Protein AF-A0A0N7GEI8-F1 (afdb_monomer)

Foldseek 3Di:
DDDDDDDDPDDPDPA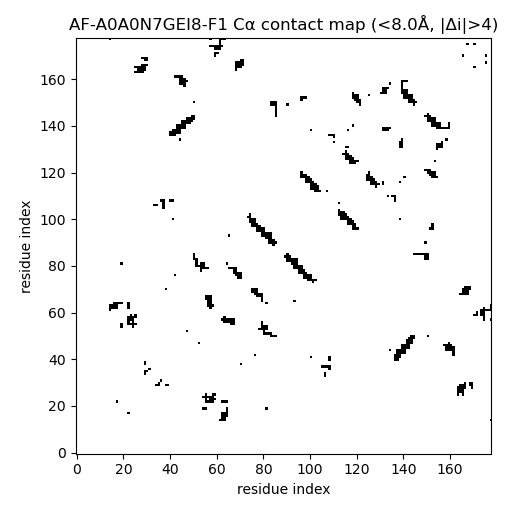AADDQVPADADFFDDDPDQQVLQCVLAFAFEAEPDDFDFGRAAHLQRHGPHDDFEQDPFAWGKTKGQFWDPDDPDGGGIDIWTKGFGACDSRDRFLVRTQWIWTDDPNDTRIDRPPWDDDGNYTYKYWDDDPPGIITIDGDPDGHHGDRHDYNVRGNVSNVPD

InterPro domains:
  IPR008701 Necrosis inducing protein [PF05630] (39-65)
  IPR008701 Necrosis inducing protein [PF05630] (81-178)
  IPR008701 Necrosis inducing protein [PIRSF029958] (2-176)
  IPR008701 Necrosis inducing protein [PTHR33657] (81-177)

Secondary structure (DSSP, 8-state):
-----PPPPPP-PPPPB--TTT--PPPSB--TTHHHHHHHHTPPEEEE-SSPPP---B-TT--BSS------SS-EEEEEEEE--SSTT-S-EEEEEEEEEEES-SS--SGGGEEEEEEEETTEE--BSSS--EETTEEEEEEEE-TTS-EEEEE-SS--B----B-GGGS-TTTTT-

Structure (mmCIF, N/CA/C/O backbone):
data_AF-A0A0N7GEI8-F1
#
_entry.id   AF-A0A0N7GEI8-F1
#
loop_
_atom_site.group_PDB
_atom_site.id
_atom_site.type_symbol
_atom_site.label_atom_id
_atom_site.label_alt_id
_atom_site.label_comp_id
_atom_site.label_asym_id
_atom_site.label_entity_id
_atom_site.label_seq_id
_atom_site.pdbx_PDB_ins_code
_atom_site.Cartn_x
_atom_site.Cartn_y
_atom_site.Cartn_z
_atom_site.occupancy
_atom_site.B_iso_or_equiv
_atom_site.auth_seq_id
_atom_site.auth_comp_id
_atom_site.auth_asym_id
_atom_site.auth_atom_id
_atom_site.pdbx_PDB_model_num
ATOM 1 N N . SER A 1 1 ? 45.747 -32.778 14.586 1.00 48.78 1 SER A N 1
ATOM 2 C CA . SER A 1 1 ? 45.451 -31.422 14.087 1.00 48.78 1 SER A CA 1
ATOM 3 C C . SER A 1 1 ? 44.026 -31.377 13.590 1.00 48.78 1 SER A C 1
ATOM 5 O O . SER A 1 1 ? 43.620 -32.330 12.938 1.00 48.78 1 SER A O 1
ATOM 7 N N . THR A 1 2 ? 43.287 -30.312 13.886 1.00 43.59 2 THR A N 1
ATOM 8 C CA . THR A 1 2 ? 41.920 -30.109 13.382 1.00 43.59 2 THR A CA 1
ATOM 9 C C . THR A 1 2 ? 41.985 -29.172 12.183 1.00 43.59 2 THR A C 1
ATOM 11 O O . THR A 1 2 ? 42.587 -28.106 12.287 1.00 43.59 2 THR A O 1
ATOM 14 N N . VAL A 1 3 ? 41.407 -29.564 11.048 1.00 43.53 3 VAL A N 1
ATOM 15 C CA . VAL A 1 3 ? 41.332 -28.700 9.861 1.00 43.53 3 VAL A CA 1
ATOM 16 C C . VAL A 1 3 ? 40.063 -27.862 9.962 1.00 43.53 3 VAL A C 1
ATOM 18 O O . VAL A 1 3 ? 38.964 -28.409 9.981 1.00 43.53 3 VAL A O 1
ATOM 21 N N . VAL A 1 4 ? 40.214 -26.540 10.031 1.00 46.88 4 VAL A N 1
ATOM 22 C CA . VAL A 1 4 ? 39.093 -25.603 9.906 1.00 46.88 4 VAL A CA 1
ATOM 23 C C . VAL A 1 4 ? 38.892 -25.320 8.423 1.00 46.88 4 VAL A C 1
ATOM 25 O O . VAL A 1 4 ? 39.775 -24.759 7.776 1.00 46.88 4 VAL A O 1
ATOM 28 N N . ALA A 1 5 ? 37.742 -25.713 7.880 1.00 49.03 5 ALA A N 1
ATOM 29 C CA . ALA A 1 5 ? 37.342 -25.305 6.541 1.00 49.03 5 ALA A CA 1
ATOM 30 C C . ALA A 1 5 ? 36.916 -23.830 6.579 1.00 49.03 5 ALA A C 1
ATOM 32 O O . ALA A 1 5 ? 35.940 -23.479 7.242 1.00 49.03 5 ALA A O 1
ATOM 33 N N . ILE A 1 6 ? 37.655 -22.969 5.881 1.00 49.75 6 ILE A N 1
ATOM 34 C CA . ILE A 1 6 ? 37.237 -21.586 5.636 1.00 49.75 6 ILE A CA 1
ATOM 35 C C . ILE A 1 6 ? 36.199 -21.637 4.505 1.00 49.75 6 ILE A C 1
ATOM 37 O O . ILE A 1 6 ? 36.515 -22.198 3.452 1.00 49.75 6 ILE A O 1
ATOM 41 N N . PRO A 1 7 ? 34.979 -21.098 4.680 1.00 51.22 7 PRO A N 1
ATOM 42 C CA . PRO A 1 7 ? 34.015 -21.040 3.592 1.00 51.22 7 PRO A CA 1
ATOM 43 C C . PRO A 1 7 ? 34.546 -20.118 2.492 1.00 51.22 7 PRO A C 1
ATOM 45 O O . PRO A 1 7 ? 34.883 -18.960 2.746 1.00 51.22 7 PRO A O 1
ATOM 48 N N . THR A 1 8 ? 34.617 -20.627 1.263 1.00 48.97 8 THR A N 1
ATOM 49 C CA . THR A 1 8 ? 34.866 -19.797 0.082 1.00 48.97 8 THR A CA 1
ATOM 50 C C . THR A 1 8 ? 33.778 -18.723 0.008 1.00 48.97 8 THR A C 1
ATOM 52 O O . THR A 1 8 ? 32.603 -19.080 0.130 1.00 48.97 8 THR A O 1
ATOM 55 N N . PRO A 1 9 ? 34.107 -17.438 -0.214 1.00 48.00 9 PRO A N 1
ATOM 56 C CA . PRO A 1 9 ? 33.093 -16.440 -0.516 1.00 48.00 9 PRO A CA 1
ATOM 57 C C . PRO A 1 9 ? 32.315 -16.891 -1.754 1.00 48.00 9 PRO A C 1
ATOM 59 O O . PRO A 1 9 ? 32.893 -17.045 -2.831 1.00 48.00 9 PRO A O 1
ATOM 62 N N . SER A 1 10 ? 31.015 -17.132 -1.602 1.00 53.69 10 SER A N 1
ATOM 63 C CA . SER A 1 10 ? 30.126 -17.310 -2.745 1.00 53.69 10 SER A CA 1
ATOM 64 C C . SER A 1 10 ? 30.171 -16.031 -3.572 1.00 53.69 10 SER A C 1
ATOM 66 O O . SER A 1 10 ? 29.894 -14.955 -3.035 1.00 53.69 10 SER A O 1
ATOM 68 N N . GLN A 1 11 ? 30.517 -16.135 -4.858 1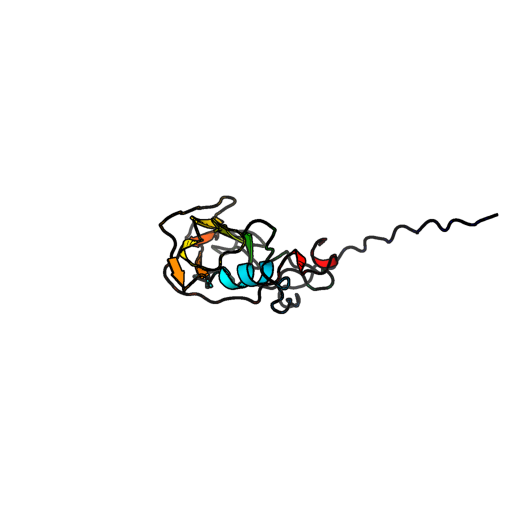.00 44.97 11 GLN A N 1
ATOM 69 C CA . GLN A 1 11 ? 30.356 -15.009 -5.771 1.00 44.97 11 GLN A CA 1
ATOM 70 C C . GLN A 1 11 ? 28.903 -14.539 -5.712 1.00 44.97 11 GLN A C 1
ATOM 72 O O . GLN A 1 11 ? 27.977 -15.338 -5.857 1.00 44.97 11 GLN A O 1
ATOM 77 N N . LEU A 1 12 ? 28.716 -13.237 -5.507 1.00 40.88 12 LEU A N 1
ATOM 78 C CA . LEU A 1 12 ? 27.452 -12.582 -5.800 1.00 40.88 12 LEU A CA 1
ATOM 79 C C . LEU A 1 12 ? 27.342 -12.501 -7.324 1.00 40.88 12 LEU A C 1
ATOM 81 O O . LEU A 1 12 ? 27.761 -11.519 -7.935 1.00 40.88 12 LEU A O 1
ATOM 85 N N . GLU A 1 13 ? 26.841 -13.579 -7.927 1.00 45.59 13 GLU A N 1
ATOM 86 C CA . GLU A 1 13 ? 26.346 -13.572 -9.303 1.00 45.59 13 GLU A CA 1
ATOM 87 C C . GLU A 1 13 ? 25.356 -12.411 -9.447 1.00 45.59 13 GLU A C 1
ATOM 89 O O . GLU A 1 13 ? 24.400 -12.294 -8.673 1.00 45.59 13 GLU A O 1
ATOM 94 N N . SER A 1 14 ? 25.597 -11.521 -10.409 1.00 49.25 14 SER A N 1
ATOM 95 C CA . SER A 1 14 ? 24.697 -10.400 -10.672 1.00 49.25 14 SER A CA 1
ATOM 96 C C . SER A 1 14 ? 23.361 -10.940 -11.175 1.00 49.25 14 SER A C 1
ATOM 98 O O . SER A 1 14 ? 23.325 -11.597 -12.218 1.00 49.25 14 SER A O 1
ATOM 100 N N . ARG A 1 15 ? 22.274 -10.661 -10.446 1.00 59.66 15 ARG A N 1
ATOM 101 C CA . ARG A 1 15 ? 20.919 -11.093 -10.819 1.00 59.66 15 ARG A CA 1
ATOM 102 C C . ARG A 1 15 ? 20.551 -10.568 -12.210 1.00 59.66 15 ARG A C 1
ATOM 104 O O . ARG A 1 15 ? 20.985 -9.485 -12.604 1.00 59.66 15 ARG A O 1
ATOM 111 N N . ALA A 1 16 ? 19.765 -11.338 -12.958 1.00 58.28 16 ALA A N 1
ATOM 112 C CA . ALA A 1 16 ? 19.392 -10.953 -14.312 1.00 58.28 16 ALA A CA 1
ATOM 113 C C . ALA A 1 16 ? 18.337 -9.837 -14.290 1.00 58.28 16 ALA A C 1
ATOM 115 O O . ALA A 1 16 ? 17.300 -9.970 -13.639 1.00 58.28 16 ALA A O 1
ATOM 116 N N . VAL A 1 17 ? 18.582 -8.772 -15.058 1.00 62.50 17 VAL A N 1
ATOM 117 C CA . VAL A 1 17 ? 17.533 -7.821 -15.444 1.00 62.50 17 VAL A CA 1
ATOM 118 C C . VAL A 1 17 ? 16.771 -8.438 -16.612 1.00 62.50 17 VAL A C 1
ATOM 120 O O . VAL A 1 17 ? 17.366 -8.728 -17.652 1.00 62.50 17 VAL A O 1
ATOM 123 N N . ILE A 1 18 ? 15.474 -8.666 -16.427 1.00 66.06 18 ILE A N 1
ATOM 124 C CA . ILE A 1 18 ? 14.607 -9.382 -17.379 1.00 66.06 18 ILE A CA 1
ATOM 125 C C . ILE A 1 18 ? 13.512 -8.469 -17.944 1.00 66.06 18 ILE A C 1
ATOM 127 O O . ILE A 1 18 ? 13.382 -7.313 -17.540 1.00 66.06 18 ILE A O 1
ATOM 131 N N . ASP A 1 19 ? 12.732 -8.958 -18.912 1.00 61.47 19 ASP A N 1
ATOM 132 C CA . ASP A 1 19 ? 11.609 -8.197 -19.462 1.00 61.47 19 ASP A CA 1
ATOM 133 C C . ASP A 1 19 ? 10.356 -8.211 -18.565 1.00 61.47 19 ASP A C 1
ATOM 135 O O . ASP A 1 19 ? 10.254 -8.970 -17.608 1.00 61.47 19 ASP A O 1
ATOM 139 N N . SER A 1 20 ? 9.434 -7.271 -18.794 1.00 54.66 20 SER A N 1
ATOM 140 C CA . SER A 1 20 ? 8.414 -6.859 -17.796 1.00 54.66 20 SER A CA 1
ATOM 141 C C . SER A 1 20 ? 7.227 -7.815 -17.731 1.00 54.66 20 SER A C 1
ATOM 143 O O . SER A 1 20 ? 6.587 -7.963 -16.700 1.00 54.66 20 SER A O 1
ATOM 145 N N . ASP A 1 21 ? 6.976 -8.477 -18.849 1.00 71.44 21 ASP A N 1
ATOM 146 C CA . ASP A 1 21 ? 6.110 -9.632 -19.038 1.00 71.44 21 ASP A CA 1
ATOM 147 C C . ASP A 1 21 ? 6.804 -10.962 -18.677 1.00 71.44 21 ASP A C 1
ATOM 149 O O . ASP A 1 21 ? 6.138 -11.993 -18.597 1.00 71.44 21 ASP A O 1
ATOM 153 N N . ALA A 1 22 ? 8.119 -10.948 -18.415 1.00 71.81 22 ALA A N 1
ATOM 154 C CA . ALA A 1 22 ? 8.885 -12.110 -17.962 1.00 71.81 22 ALA A CA 1
ATOM 155 C C . ALA A 1 22 ? 9.045 -12.192 -16.428 1.00 71.81 22 ALA A C 1
ATOM 157 O O . ALA A 1 22 ? 9.404 -13.257 -15.922 1.00 71.81 22 ALA A O 1
ATOM 158 N N . VAL A 1 23 ? 8.770 -11.117 -15.673 1.00 68.12 23 VAL A N 1
ATOM 159 C CA . VAL A 1 23 ? 8.769 -11.163 -14.199 1.00 68.12 23 VAL A CA 1
ATOM 160 C C . VAL A 1 23 ? 7.542 -11.939 -13.713 1.00 68.12 23 VAL A C 1
ATOM 162 O O . VAL A 1 23 ? 6.413 -11.450 -13.756 1.00 68.12 23 VAL A O 1
ATOM 165 N N . VAL A 1 24 ? 7.755 -13.160 -13.222 1.00 78.88 24 VAL A N 1
ATOM 166 C CA . VAL A 1 24 ? 6.684 -13.970 -12.628 1.00 78.88 24 VAL A CA 1
ATOM 167 C C . VAL A 1 24 ? 6.412 -13.483 -11.207 1.00 78.88 24 VAL A C 1
ATOM 169 O O . VAL A 1 24 ? 7.258 -13.613 -10.323 1.00 78.88 24 VAL A O 1
ATOM 172 N N . GLY A 1 25 ? 5.221 -12.926 -10.992 1.00 74.62 25 GLY A N 1
ATOM 173 C CA . GLY A 1 25 ? 4.786 -12.448 -9.683 1.00 74.62 25 GLY A CA 1
ATOM 174 C C . GLY A 1 25 ? 4.493 -13.555 -8.677 1.00 74.62 25 GLY A C 1
ATOM 175 O O . GLY A 1 25 ? 4.189 -14.695 -9.029 1.00 74.62 25 GLY A O 1
ATOM 176 N N . PHE A 1 26 ? 4.562 -13.182 -7.402 1.00 76.75 26 PHE A N 1
ATOM 177 C CA . PHE A 1 26 ? 4.162 -14.039 -6.294 1.00 76.75 26 PHE A CA 1
ATOM 178 C C . PHE A 1 26 ? 2.633 -14.216 -6.260 1.00 76.75 26 PHE A C 1
ATOM 180 O O . PHE A 1 26 ? 1.902 -13.298 -6.644 1.00 76.75 26 PHE A O 1
ATOM 187 N N . PRO A 1 27 ? 2.126 -15.366 -5.778 1.00 84.19 27 PRO A N 1
ATOM 188 C CA . PRO A 1 27 ? 0.754 -15.434 -5.293 1.00 84.19 27 PRO A CA 1
ATOM 189 C C . PRO A 1 27 ? 0.585 -14.505 -4.084 1.00 84.19 27 PRO A C 1
ATOM 191 O O . PRO A 1 27 ? 1.560 -14.108 -3.445 1.00 84.19 27 PRO A O 1
ATOM 194 N N . GLU A 1 28 ? -0.662 -14.204 -3.734 1.00 82.56 28 GLU A N 1
ATOM 195 C CA . GLU A 1 28 ? -0.968 -13.507 -2.487 1.00 82.56 28 GLU A CA 1
ATOM 196 C C . GLU A 1 28 ? -0.440 -14.318 -1.292 1.00 82.56 28 GLU A C 1
ATOM 198 O O . GLU A 1 28 ? -0.659 -15.529 -1.200 1.00 82.56 28 GLU A O 1
ATOM 203 N N . THR A 1 29 ? 0.360 -13.692 -0.428 1.00 85.31 29 THR A N 1
ATOM 204 C CA . THR A 1 29 ? 1.029 -14.346 0.705 1.00 85.31 29 THR A CA 1
ATOM 205 C C . THR A 1 29 ? 1.408 -13.309 1.762 1.00 85.31 29 THR A C 1
ATOM 207 O O . 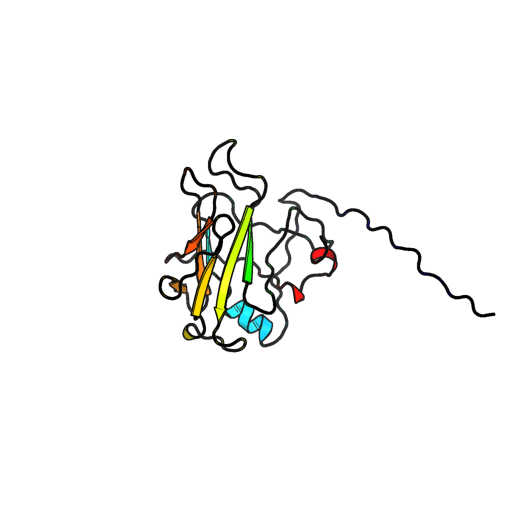THR A 1 29 ? 2.244 -12.432 1.536 1.00 85.31 29 THR A O 1
ATOM 210 N N . VAL A 1 30 ? 0.828 -13.462 2.952 1.00 85.31 30 VAL A N 1
ATOM 211 C CA . VAL A 1 30 ? 1.084 -12.631 4.136 1.00 85.31 30 VAL A CA 1
ATOM 212 C C . VAL A 1 30 ? 1.480 -13.490 5.351 1.00 85.31 30 VAL A C 1
ATOM 214 O O . VAL A 1 30 ? 1.242 -14.704 5.347 1.00 85.31 30 VAL A O 1
ATOM 217 N N . PRO A 1 31 ? 2.076 -12.914 6.416 1.00 85.69 31 PRO A N 1
ATOM 218 C CA . PRO A 1 31 ? 2.480 -13.670 7.598 1.00 85.69 31 PRO A CA 1
ATOM 219 C C . PRO A 1 31 ? 1.261 -14.145 8.395 1.00 85.69 31 PRO A C 1
ATOM 221 O O . PRO A 1 31 ? 0.339 -13.375 8.655 1.00 85.69 31 PRO A O 1
ATOM 224 N N . SER A 1 32 ? 1.260 -15.403 8.835 1.00 89.94 32 SER A N 1
ATOM 225 C CA . SER A 1 32 ? 0.119 -15.986 9.547 1.00 89.94 32 SER A CA 1
ATOM 226 C C . SER A 1 32 ? -0.195 -15.285 10.878 1.00 89.94 32 SER A C 1
ATOM 228 O O . SER A 1 32 ? 0.693 -14.893 11.638 1.00 89.94 32 SER A O 1
ATOM 230 N N . GLY A 1 33 ? -1.489 -15.173 11.191 1.00 92.44 33 GLY A N 1
ATOM 231 C CA . GLY A 1 33 ? -1.980 -14.490 12.389 1.00 92.44 33 GLY A CA 1
ATOM 232 C C . GLY A 1 33 ? -2.171 -12.986 12.180 1.00 92.44 33 GLY A C 1
ATOM 233 O O . GLY A 1 33 ? -2.347 -12.521 11.058 1.00 92.44 33 GLY A O 1
ATOM 234 N N . THR A 1 34 ? -2.157 -12.222 13.277 1.00 90.00 34 THR A N 1
ATOM 235 C CA . THR A 1 34 ? -2.635 -10.828 13.312 1.00 90.00 34 THR A CA 1
ATOM 236 C C . THR A 1 34 ? -1.976 -9.906 12.286 1.00 90.00 34 THR A C 1
ATOM 238 O O . THR A 1 34 ? -2.649 -9.020 11.775 1.00 90.00 34 THR A O 1
ATOM 241 N N . VAL A 1 35 ? -0.692 -10.109 11.966 1.00 83.50 35 VAL A N 1
ATOM 242 C CA . VAL A 1 35 ? 0.035 -9.275 10.991 1.00 83.50 35 VAL A CA 1
ATOM 243 C C . VAL A 1 35 ? -0.586 -9.407 9.600 1.00 83.50 35 VAL A C 1
ATOM 245 O O . VAL A 1 35 ? -1.015 -8.403 9.039 1.00 83.50 35 VAL A O 1
ATOM 248 N N . GLY A 1 36 ? -0.725 -10.631 9.080 1.00 83.81 36 GLY A N 1
ATOM 249 C CA . GLY A 1 36 ? -1.370 -10.864 7.789 1.00 83.81 36 GLY A CA 1
ATOM 250 C C . GLY A 1 36 ? -2.842 -10.471 7.779 1.00 83.81 36 GLY A C 1
ATOM 251 O O . GLY A 1 36 ? -3.277 -9.818 6.841 1.00 83.81 36 GLY A O 1
ATOM 252 N N . THR A 1 37 ? -3.583 -10.739 8.860 1.00 91.25 37 THR A N 1
ATOM 253 C CA . THR A 1 37 ? -4.983 -10.294 8.975 1.00 91.25 37 THR A CA 1
ATOM 254 C C . THR A 1 37 ? -5.112 -8.768 8.887 1.00 91.25 37 THR A C 1
ATOM 256 O O . THR A 1 37 ? -6.033 -8.268 8.246 1.00 91.25 37 THR A O 1
ATOM 259 N N . VAL A 1 38 ? -4.197 -8.010 9.500 1.00 86.50 38 VAL A N 1
ATOM 260 C CA . VAL A 1 38 ? -4.154 -6.540 9.401 1.00 86.50 38 VAL A CA 1
ATOM 261 C C . VAL A 1 38 ? -3.759 -6.099 7.989 1.00 86.50 38 VAL A C 1
ATOM 263 O O . VAL A 1 38 ? -4.393 -5.195 7.449 1.00 86.50 38 VAL A O 1
ATOM 266 N N . TYR A 1 39 ? -2.779 -6.754 7.363 1.00 85.06 39 TYR A N 1
ATOM 267 C CA . TY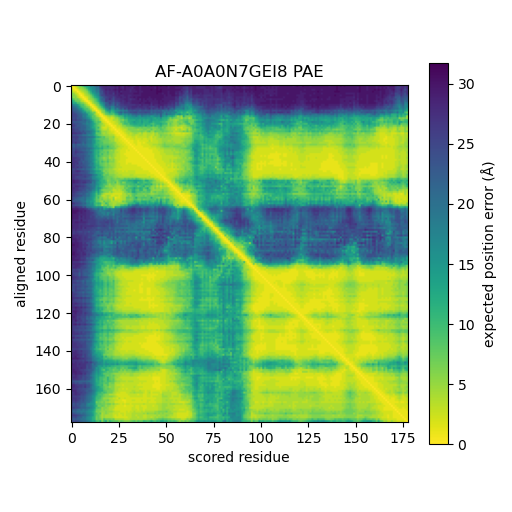R A 1 39 ? -2.380 -6.473 5.980 1.00 85.06 39 TYR A CA 1
ATOM 268 C C . TYR A 1 39 ? -3.547 -6.676 4.995 1.00 85.06 39 TYR A C 1
ATOM 270 O O . TYR A 1 39 ? -3.858 -5.763 4.235 1.00 85.06 39 TYR A O 1
ATOM 278 N N . GLU A 1 40 ? -4.244 -7.815 5.062 1.00 87.06 40 GLU A N 1
ATOM 279 C CA . GLU A 1 40 ? -5.436 -8.123 4.251 1.00 87.06 40 GLU A CA 1
ATOM 280 C C . GLU A 1 40 ? -6.571 -7.118 4.517 1.00 87.06 40 GLU A C 1
ATOM 282 O O . GLU A 1 40 ? -7.189 -6.605 3.586 1.00 87.06 40 GLU A O 1
ATOM 287 N N . THR A 1 41 ? -6.815 -6.775 5.789 1.00 90.19 41 THR A N 1
ATOM 288 C CA . THR A 1 41 ? -7.898 -5.857 6.187 1.00 90.19 41 THR A CA 1
ATOM 289 C C . THR A 1 41 ? -7.747 -4.463 5.574 1.00 90.19 41 THR A C 1
ATOM 291 O O . THR A 1 41 ? -8.744 -3.874 5.153 1.00 90.19 41 THR A O 1
ATOM 294 N N . TYR A 1 42 ? -6.531 -3.911 5.547 1.00 90.50 42 TYR A N 1
ATOM 295 C CA . TYR A 1 42 ? -6.284 -2.532 5.105 1.00 90.50 42 TYR A CA 1
ATOM 296 C C . TYR A 1 42 ? -5.706 -2.433 3.689 1.00 90.50 42 TYR A C 1
ATOM 298 O O . TYR A 1 42 ? -5.309 -1.343 3.271 1.00 90.50 42 TYR A O 1
ATOM 306 N N . GLN A 1 43 ? -5.682 -3.535 2.932 1.00 89.81 43 GLN A N 1
ATOM 307 C CA . GLN A 1 43 ? -5.221 -3.516 1.550 1.00 89.81 43 GLN A CA 1
ATOM 308 C C . GLN A 1 43 ? -6.090 -2.553 0.713 1.00 89.81 43 GLN A C 1
ATOM 310 O O . GLN A 1 43 ? -7.309 -2.749 0.637 1.00 89.81 43 GLN A O 1
ATOM 315 N N . PRO A 1 44 ? -5.507 -1.526 0.069 1.00 89.19 44 PRO A N 1
ATOM 316 C CA . PRO A 1 44 ? -6.252 -0.521 -0.679 1.00 89.19 44 PRO A CA 1
ATOM 317 C C . PRO A 1 44 ? -6.841 -1.085 -1.974 1.00 89.19 44 PRO A C 1
ATOM 319 O O . PRO A 1 44 ? -6.328 -2.050 -2.540 1.00 89.19 44 PRO A O 1
ATOM 322 N N . TYR A 1 45 ? -7.872 -0.418 -2.488 1.00 89.25 45 TYR A N 1
ATOM 323 C CA . TYR A 1 45 ? -8.253 -0.532 -3.894 1.00 89.25 45 TYR A CA 1
ATOM 324 C C . TYR A 1 45 ? -7.517 0.534 -4.703 1.00 89.25 45 TYR A C 1
ATOM 326 O O . TYR A 1 45 ? -7.537 1.710 -4.338 1.00 89.25 45 TYR A O 1
ATOM 334 N N . LEU A 1 46 ? -6.932 0.128 -5.829 1.00 86.31 46 LEU A N 1
ATOM 335 C CA . LEU A 1 46 ? -6.229 0.998 -6.763 1.00 86.31 46 LEU A CA 1
ATOM 336 C C . LEU A 1 46 ? -7.005 1.140 -8.079 1.00 86.31 46 LEU A C 1
ATOM 338 O O . LEU A 1 46 ? -7.233 0.171 -8.810 1.00 86.31 46 LEU A O 1
ATOM 342 N N . LYS A 1 47 ? -7.400 2.374 -8.394 1.00 86.44 47 LYS A N 1
ATOM 343 C CA . LYS A 1 47 ? -7.964 2.783 -9.684 1.00 86.44 47 LYS A CA 1
ATOM 344 C C . LYS A 1 47 ? -6.867 3.365 -10.575 1.00 86.44 47 LYS A C 1
ATOM 346 O O . LYS A 1 47 ? -6.357 4.444 -10.300 1.00 86.44 47 LYS A O 1
ATOM 351 N N . ILE A 1 48 ? -6.569 2.702 -11.685 1.00 82.50 48 ILE A N 1
ATOM 352 C CA . ILE A 1 48 ? -5.743 3.282 -12.750 1.00 82.50 48 ILE A CA 1
ATOM 353 C C . ILE A 1 48 ? -6.631 4.228 -13.570 1.00 82.50 48 ILE A C 1
ATOM 355 O O . ILE A 1 48 ? -7.645 3.788 -14.115 1.00 82.50 48 ILE A O 1
ATOM 359 N N . VAL A 1 49 ? -6.303 5.523 -13.606 1.00 78.94 49 VAL A N 1
ATOM 360 C CA . VAL A 1 49 ? -7.059 6.536 -14.372 1.00 78.94 49 VAL A CA 1
ATOM 361 C C . VAL A 1 49 ? -6.498 6.669 -15.785 1.00 78.94 49 VAL A C 1
ATOM 363 O O . VAL A 1 49 ? -7.246 6.678 -16.762 1.00 78.94 49 VAL A O 1
ATOM 366 N N . ASN A 1 50 ? -5.173 6.736 -15.885 1.00 72.06 50 ASN A N 1
ATOM 367 C CA . ASN A 1 50 ? -4.394 6.733 -17.117 1.00 72.06 50 ASN A CA 1
ATOM 368 C C . ASN A 1 50 ? -3.025 6.070 -16.847 1.00 72.06 50 ASN A C 1
ATOM 370 O O . ASN A 1 50 ? -2.812 5.506 -15.774 1.00 72.06 50 ASN A O 1
ATOM 374 N N . GLY A 1 51 ? -2.136 6.058 -17.842 1.00 68.50 51 GLY A N 1
ATOM 375 C CA . GLY A 1 51 ? -0.800 5.479 -17.699 1.00 68.50 51 GLY A CA 1
ATOM 376 C C . GLY A 1 51 ? -0.751 3.951 -17.729 1.00 68.50 51 GLY A C 1
ATOM 377 O O . GLY A 1 51 ? -1.519 3.284 -18.428 1.00 68.50 51 GLY A O 1
ATOM 378 N N . CYS A 1 52 ? 0.219 3.403 -17.001 1.00 66.88 52 CYS A N 1
ATOM 379 C CA . CYS A 1 52 ? 0.470 1.970 -16.891 1.00 66.88 52 CYS A CA 1
ATOM 380 C C . CYS A 1 52 ? -0.366 1.307 -15.780 1.00 66.88 52 CYS A C 1
ATOM 382 O O . CYS A 1 52 ? -0.767 1.940 -14.809 1.00 66.88 52 CYS A O 1
ATOM 384 N N . VAL A 1 53 ? -0.576 -0.008 -15.891 1.00 66.88 53 VAL A N 1
ATOM 385 C CA . VAL A 1 53 ? -1.070 -0.838 -14.774 1.00 66.88 53 VAL A CA 1
ATOM 386 C C . VAL A 1 53 ? 0.106 -1.343 -13.919 1.00 66.88 53 VAL A C 1
ATOM 388 O O . VAL A 1 53 ? 1.234 -1.361 -14.421 1.00 66.88 53 VAL A O 1
ATOM 391 N N . PRO A 1 54 ? -0.111 -1.777 -12.660 1.00 67.50 54 PRO A N 1
ATOM 392 C CA . PRO A 1 54 ? 0.949 -2.351 -11.834 1.00 67.50 54 PRO A CA 1
ATOM 393 C C . PRO A 1 54 ? 1.433 -3.694 -12.392 1.00 67.50 54 PRO A C 1
ATOM 395 O O . PRO A 1 54 ? 0.622 -4.492 -12.868 1.00 67.50 54 PRO A O 1
ATOM 398 N N . PHE A 1 55 ? 2.734 -3.970 -12.286 1.00 59.38 55 PHE A N 1
ATOM 399 C CA . PHE A 1 55 ? 3.335 -5.244 -12.705 1.00 59.38 55 PHE A CA 1
ATOM 400 C C . PHE A 1 55 ? 4.142 -5.904 -11.579 1.00 59.38 55 PHE A C 1
ATOM 402 O O . PHE A 1 55 ? 4.622 -5.218 -10.673 1.00 59.38 55 PHE A O 1
ATOM 409 N N . PRO A 1 56 ? 4.341 -7.236 -11.635 1.00 60.88 56 PRO A N 1
ATOM 410 C CA . PRO A 1 56 ? 5.344 -7.903 -10.826 1.00 60.88 56 PRO A CA 1
ATOM 411 C C . PRO A 1 56 ? 6.738 -7.324 -11.054 1.00 60.88 56 PRO A C 1
ATOM 413 O O . PRO A 1 56 ? 7.125 -6.969 -12.164 1.00 60.88 56 PRO A O 1
ATOM 416 N N . ALA A 1 57 ? 7.482 -7.250 -9.961 1.00 62.97 57 ALA A N 1
ATOM 417 C CA . ALA A 1 57 ? 8.573 -6.298 -9.809 1.00 62.97 57 ALA A CA 1
ATOM 418 C C . ALA A 1 57 ? 9.936 -7.002 -9.613 1.00 62.97 57 ALA A C 1
ATOM 420 O O . ALA A 1 57 ? 10.982 -6.640 -10.165 1.00 62.97 57 ALA A O 1
ATOM 421 N N . VAL A 1 58 ? 9.881 -8.104 -8.868 1.00 66.12 58 VAL A N 1
ATOM 422 C CA . VAL A 1 58 ? 10.951 -9.075 -8.655 1.00 66.12 58 VAL A CA 1
ATOM 423 C C . VAL A 1 58 ? 10.326 -10.470 -8.594 1.00 66.12 58 VAL A C 1
ATOM 425 O O . VAL A 1 58 ? 9.188 -10.603 -8.140 1.00 66.12 58 VAL A O 1
ATOM 428 N N . ASP A 1 59 ? 11.042 -11.495 -9.057 1.00 74.25 59 ASP A N 1
ATOM 429 C CA . ASP A 1 59 ? 10.614 -12.896 -8.950 1.00 74.25 59 ASP A CA 1
ATOM 430 C C . ASP A 1 59 ? 11.202 -13.608 -7.708 1.00 74.25 59 ASP A C 1
ATOM 432 O O . ASP A 1 59 ? 12.005 -13.057 -6.950 1.00 74.25 59 ASP A O 1
ATOM 436 N N . ALA A 1 60 ? 10.836 -14.876 -7.496 1.00 77.44 60 ALA A N 1
ATOM 437 C CA . ALA A 1 60 ? 11.335 -15.677 -6.371 1.00 77.44 60 ALA A CA 1
ATOM 438 C C . ALA A 1 60 ? 12.860 -15.951 -6.390 1.00 77.44 60 ALA A C 1
ATOM 440 O O . ALA A 1 60 ? 13.425 -16.319 -5.358 1.00 77.44 60 ALA A O 1
ATOM 441 N N . SER A 1 61 ? 13.530 -15.758 -7.531 1.00 73.31 61 SER A N 1
ATOM 442 C CA . SER A 1 61 ? 14.991 -15.865 -7.690 1.00 73.31 61 SER A CA 1
ATOM 443 C C . SER A 1 61 ? 15.708 -14.527 -7.451 1.00 73.31 61 SER A C 1
ATOM 445 O O . SER A 1 61 ? 16.943 -14.472 -7.430 1.00 73.31 61 SER A O 1
ATOM 447 N N . GLY A 1 62 ? 14.953 -13.442 -7.264 1.00 60.06 62 GLY A N 1
ATOM 448 C CA . GLY A 1 62 ? 15.468 -12.081 -7.209 1.00 60.06 62 GLY A CA 1
ATOM 449 C C . GLY A 1 62 ? 15.726 -11.458 -8.587 1.00 60.06 62 GLY A C 1
ATOM 450 O O . GLY A 1 62 ? 16.372 -10.417 -8.648 1.00 60.06 62 GLY A O 1
ATOM 451 N N . ASN A 1 63 ? 15.282 -12.057 -9.699 1.00 61.59 63 ASN A N 1
ATOM 452 C CA . ASN A 1 63 ? 15.393 -11.390 -10.999 1.00 61.59 63 ASN A CA 1
ATOM 453 C C . ASN A 1 63 ? 14.463 -10.177 -10.995 1.00 61.59 63 ASN A C 1
ATOM 455 O O . ASN A 1 63 ? 13.267 -10.311 -10.725 1.00 61.59 63 ASN A O 1
ATOM 459 N N . THR A 1 64 ? 15.008 -8.998 -11.271 1.00 49.56 64 THR A N 1
ATOM 460 C CA . THR A 1 64 ? 14.278 -7.734 -11.188 1.00 49.56 64 THR A CA 1
ATOM 461 C C . THR A 1 64 ? 13.921 -7.208 -12.571 1.00 49.56 64 THR A C 1
ATOM 463 O O . THR A 1 64 ? 14.718 -7.245 -13.511 1.00 49.56 64 THR A O 1
ATOM 466 N N . LYS A 1 65 ? 12.738 -6.595 -12.663 1.00 52.69 65 LYS A N 1
ATOM 467 C CA . LYS A 1 65 ? 12.559 -5.410 -13.516 1.00 52.69 65 LYS A CA 1
ATOM 468 C C . LYS A 1 65 ? 12.063 -4.222 -12.691 1.00 52.69 65 LYS A C 1
ATOM 470 O O . LYS A 1 65 ? 11.246 -3.419 -13.134 1.00 52.69 65 LYS A O 1
ATOM 475 N N . TYR A 1 66 ? 12.707 -4.118 -11.530 1.00 33.72 66 TYR A N 1
ATOM 476 C CA . TYR A 1 66 ? 12.527 -3.174 -10.435 1.00 33.72 66 TYR A CA 1
ATOM 477 C C . TYR A 1 66 ? 11.275 -3.429 -9.590 1.00 33.72 66 TYR A C 1
ATOM 479 O O . TYR A 1 66 ? 10.234 -3.815 -10.093 1.00 33.72 66 TYR A O 1
ATOM 487 N N . VAL A 1 67 ? 11.504 -3.279 -8.286 1.00 32.59 67 VAL A N 1
ATOM 488 C CA . VAL A 1 67 ? 10.827 -3.742 -7.048 1.00 32.59 67 VAL A CA 1
ATOM 489 C C . VAL A 1 67 ? 9.580 -2.842 -6.759 1.00 32.59 67 VAL A C 1
ATOM 491 O O . VAL A 1 67 ? 9.499 -1.791 -7.368 1.00 32.59 67 VAL A O 1
ATOM 494 N N . LEU A 1 68 ? 8.541 -3.087 -5.933 1.00 29.25 68 LEU A N 1
ATOM 495 C CA . LEU A 1 68 ? 7.910 -4.260 -5.272 1.00 29.25 68 LEU A CA 1
ATOM 496 C C . LEU A 1 68 ? 6.681 -3.787 -4.433 1.00 29.25 68 LEU A C 1
ATOM 498 O O . LEU A 1 68 ? 6.601 -2.604 -4.110 1.00 29.25 68 LEU A O 1
ATOM 502 N N . ILE A 1 69 ? 5.763 -4.679 -4.010 1.00 33.00 69 ILE A N 1
ATOM 503 C CA . ILE A 1 69 ? 4.829 -4.436 -2.878 1.00 33.00 69 ILE A CA 1
ATOM 504 C C . ILE A 1 69 ? 5.517 -4.889 -1.581 1.00 33.00 69 ILE A C 1
ATOM 506 O O . ILE A 1 69 ? 5.840 -6.068 -1.453 1.00 33.00 69 ILE A O 1
ATOM 510 N N . ALA A 1 70 ? 5.763 -3.982 -0.632 1.00 28.91 70 ALA A N 1
ATOM 511 C CA . ALA A 1 70 ? 6.486 -4.302 0.602 1.00 28.91 70 ALA A CA 1
ATOM 512 C C . ALA A 1 70 ? 5.867 -3.630 1.837 1.00 28.91 70 ALA A C 1
ATOM 514 O O . ALA A 1 70 ? 6.190 -2.490 2.151 1.00 28.91 70 ALA A O 1
ATOM 515 N N . LEU A 1 71 ? 5.027 -4.358 2.576 1.00 33.81 71 LEU A N 1
ATOM 516 C CA . LEU A 1 71 ? 4.636 -3.971 3.937 1.00 33.81 71 LEU A CA 1
ATOM 517 C C . LEU A 1 71 ? 5.770 -4.225 4.930 1.00 33.81 71 LEU A C 1
ATOM 519 O O . LEU A 1 71 ? 6.511 -5.184 4.773 1.00 33.81 71 LEU A O 1
ATOM 523 N N . SER A 1 72 ? 5.888 -3.371 5.948 1.00 33.34 72 SER A N 1
ATOM 524 C CA . SER A 1 72 ? 6.802 -3.561 7.081 1.00 33.34 72 SER A CA 1
ATOM 525 C C . SER A 1 72 ? 6.052 -3.384 8.409 1.00 33.34 72 SER A C 1
ATOM 527 O O . SER A 1 72 ? 4.825 -3.242 8.429 1.00 33.34 72 SER A O 1
ATOM 529 N N . SER A 1 73 ? 6.764 -3.368 9.540 1.00 30.78 73 SER A N 1
ATOM 530 C CA . SER A 1 73 ? 6.178 -3.252 10.887 1.00 30.78 73 SER A CA 1
ATOM 531 C C . SER A 1 73 ? 5.490 -1.909 11.199 1.00 30.78 73 SER A C 1
ATOM 533 O O . SER A 1 73 ? 4.890 -1.765 12.266 1.00 30.78 73 SER A O 1
ATOM 535 N N . THR A 1 74 ? 5.503 -0.958 10.260 1.00 34.28 74 THR A N 1
ATOM 536 C CA . THR A 1 74 ? 4.556 0.167 10.184 1.00 34.28 74 THR A CA 1
ATOM 537 C C . THR A 1 74 ? 3.913 0.216 8.787 1.00 34.28 74 THR A C 1
ATOM 539 O O . THR A 1 74 ? 4.621 -0.007 7.803 1.00 34.28 74 THR A O 1
ATOM 542 N N . PRO A 1 75 ? 2.600 0.497 8.676 1.00 43.97 75 PRO A N 1
ATOM 543 C CA . PRO A 1 75 ? 1.793 0.225 7.478 1.00 43.97 75 PRO A CA 1
ATOM 544 C C . PRO A 1 75 ? 2.123 1.128 6.274 1.00 43.97 75 PRO A C 1
ATOM 546 O O . PRO A 1 75 ? 1.607 2.236 6.138 1.00 43.97 75 PRO A O 1
ATOM 549 N N . PHE A 1 76 ? 2.949 0.601 5.373 1.00 39.97 76 PHE A N 1
ATOM 550 C CA . PHE A 1 76 ? 3.376 1.190 4.101 1.00 39.97 76 PHE A CA 1
ATOM 551 C C . PHE A 1 76 ? 3.116 0.169 2.984 1.00 39.97 76 PHE A C 1
ATOM 553 O O . PHE A 1 76 ? 3.472 -0.993 3.138 1.00 39.97 76 PHE A O 1
ATOM 560 N N . ILE A 1 77 ? 2.462 0.569 1.892 1.00 45.53 77 ILE A N 1
ATOM 561 C CA . ILE A 1 77 ? 2.068 -0.312 0.782 1.00 45.53 77 ILE A CA 1
ATOM 562 C C . ILE A 1 77 ? 2.538 0.328 -0.521 1.00 45.53 77 ILE A C 1
ATOM 564 O O . ILE A 1 77 ? 2.030 1.373 -0.909 1.00 45.53 77 ILE A O 1
ATOM 568 N N . SER A 1 78 ? 3.493 -0.292 -1.205 1.00 42.19 78 SER A N 1
ATOM 569 C CA . SER A 1 78 ? 4.054 0.200 -2.469 1.00 42.19 78 SER A CA 1
ATOM 570 C C . SER A 1 78 ? 3.479 -0.514 -3.700 1.00 42.19 78 SER A C 1
ATOM 572 O O . SER A 1 78 ? 2.910 -1.598 -3.599 1.00 42.19 78 SER A O 1
ATOM 574 N N . SER A 1 79 ? 3.608 0.092 -4.878 1.00 41.59 79 SER A N 1
ATOM 575 C CA . SER A 1 79 ? 3.235 -0.449 -6.191 1.00 41.59 79 SER A CA 1
ATOM 576 C C . SER A 1 79 ? 4.155 0.133 -7.267 1.00 41.59 79 SER A C 1
ATOM 578 O O . SER A 1 79 ? 4.496 1.310 -7.211 1.00 41.59 79 SER A O 1
ATOM 580 N N . LEU A 1 80 ? 4.559 -0.682 -8.246 1.00 38.94 80 LEU A N 1
ATOM 581 C CA . LEU A 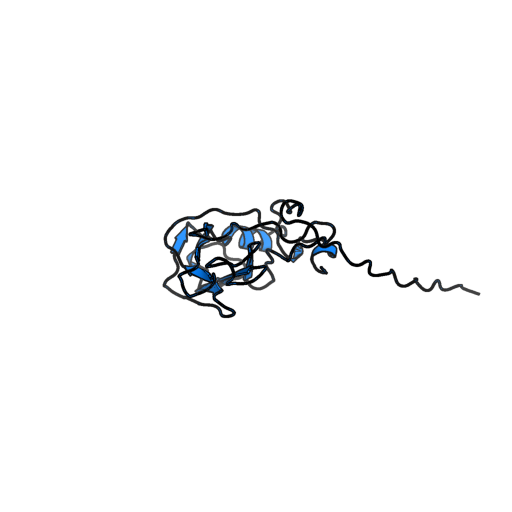1 80 ? 5.419 -0.251 -9.354 1.00 38.94 80 LEU A CA 1
ATOM 582 C C . LEU A 1 80 ? 4.696 -0.385 -10.695 1.00 38.94 80 LEU A C 1
ATOM 584 O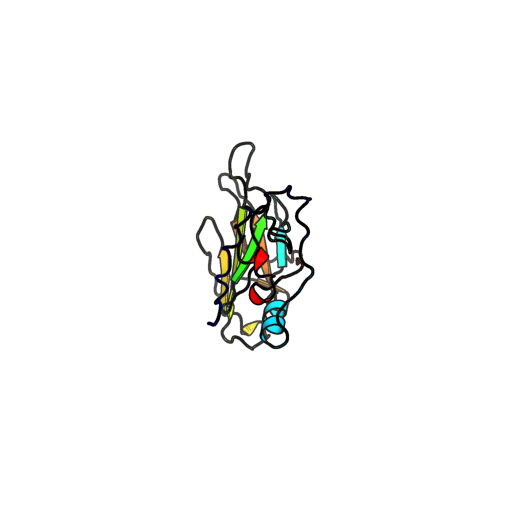 O . LEU A 1 80 ? 4.068 -1.409 -10.990 1.00 38.94 80 LEU A O 1
ATOM 588 N N . MET A 1 81 ? 4.867 0.639 -11.527 1.00 42.56 81 MET A N 1
ATOM 589 C CA . MET A 1 81 ? 4.437 0.670 -12.916 1.00 42.56 81 MET A CA 1
ATOM 590 C C . MET A 1 81 ? 5.686 0.676 -13.832 1.00 42.56 81 MET A C 1
ATOM 592 O O . MET A 1 81 ? 6.680 1.336 -13.522 1.00 42.56 81 MET A O 1
ATOM 596 N N . PRO A 1 82 ? 5.706 -0.049 -14.972 1.00 35.78 82 PRO A N 1
ATOM 597 C CA . PRO A 1 82 ? 6.934 -0.229 -15.765 1.00 35.78 82 PRO A CA 1
ATOM 598 C C . PRO A 1 82 ? 7.575 1.047 -16.341 1.00 35.78 82 PRO A C 1
ATOM 600 O O . PRO A 1 82 ? 8.753 1.023 -16.722 1.00 35.78 82 PRO A O 1
ATOM 603 N N . LYS A 1 83 ? 6.813 2.139 -16.459 1.00 38.19 83 LYS A N 1
ATOM 604 C CA . LYS A 1 83 ? 7.245 3.422 -17.022 1.00 38.19 83 LYS A CA 1
ATOM 605 C C . LYS A 1 83 ? 6.319 4.543 -16.551 1.00 38.19 83 LYS A C 1
ATOM 607 O O . LYS A 1 83 ? 5.104 4.379 -16.654 1.00 38.19 83 LYS A O 1
ATOM 612 N N . ASP A 1 84 ? 6.903 5.676 -16.173 1.00 40.09 84 ASP A N 1
ATOM 613 C CA . ASP A 1 84 ? 6.203 6.957 -16.144 1.00 40.09 84 ASP A CA 1
ATOM 614 C C . ASP A 1 84 ? 6.403 7.667 -17.496 1.00 40.09 84 ASP A C 1
ATOM 616 O O . ASP A 1 84 ? 7.530 7.834 -17.971 1.00 40.09 84 ASP A O 1
ATOM 620 N N . GLU A 1 85 ? 5.312 8.033 -18.163 1.00 40.50 85 GLU A N 1
ATOM 621 C CA . GLU A 1 85 ? 5.339 8.839 -19.387 1.00 40.50 85 GLU A CA 1
ATOM 622 C C . GLU A 1 85 ? 4.025 9.624 -19.522 1.00 40.50 85 GLU A C 1
ATOM 624 O O . GLU A 1 85 ? 3.061 9.098 -20.088 1.00 40.50 85 GLU A O 1
ATOM 629 N N . PRO A 1 86 ? 3.951 10.885 -19.053 1.00 42.69 86 PRO A N 1
ATOM 630 C CA . PRO A 1 86 ? 2.779 11.732 -19.284 1.00 42.69 86 PRO A CA 1
ATOM 631 C C . PRO A 1 86 ? 2.648 12.161 -20.759 1.00 42.69 86 PRO A C 1
ATOM 633 O O . PRO A 1 86 ? 1.573 12.575 -21.196 1.00 42.69 86 PRO A O 1
ATOM 636 N N . SER A 1 87 ? 3.730 12.089 -21.547 1.00 34.66 87 SER A N 1
ATOM 637 C CA . SER A 1 87 ? 3.737 12.343 -22.995 1.00 34.66 87 SER A CA 1
ATOM 638 C C . SER A 1 87 ? 5.018 11.818 -23.650 1.00 34.66 87 SER A C 1
ATOM 640 O O . SER A 1 87 ? 6.064 11.785 -23.010 1.00 34.66 87 SER A O 1
ATOM 642 N N . THR A 1 88 ? 4.961 11.454 -24.935 1.00 40.84 88 THR A N 1
ATOM 643 C CA . THR A 1 88 ? 6.069 10.856 -25.705 1.00 40.84 88 THR A CA 1
ATOM 644 C C . THR A 1 88 ? 7.403 11.592 -25.518 1.00 40.84 88 THR A C 1
ATOM 646 O O . THR A 1 88 ? 7.609 12.670 -26.080 1.00 40.84 88 THR A O 1
ATOM 649 N N . GLY A 1 89 ? 8.343 10.967 -24.801 1.00 43.31 89 GLY A N 1
ATOM 650 C CA . GLY A 1 89 ? 9.684 11.521 -24.561 1.00 43.31 89 GLY A CA 1
ATOM 651 C C . GLY A 1 89 ? 9.824 12.429 -23.330 1.00 43.31 89 GLY A C 1
ATOM 652 O O . GLY A 1 89 ? 10.853 13.091 -23.196 1.00 43.31 89 GLY A O 1
ATOM 653 N N . LEU A 1 90 ? 8.827 12.449 -22.443 1.00 39.59 90 LEU A N 1
ATOM 654 C CA . LEU A 1 90 ? 8.866 13.038 -21.099 1.00 39.59 90 LEU A CA 1
ATOM 655 C C . LEU A 1 90 ? 8.516 11.960 -20.055 1.00 39.59 90 LEU A C 1
ATOM 657 O O . LEU A 1 90 ? 7.957 10.925 -20.412 1.00 39.59 90 LEU A O 1
ATOM 661 N N . GLY A 1 91 ? 8.875 12.173 -18.789 1.00 49.16 91 GLY A N 1
ATOM 662 C CA . GLY A 1 91 ? 8.835 11.141 -17.745 1.00 49.16 91 GLY A CA 1
ATOM 663 C C . GLY A 1 91 ? 10.087 10.255 -17.703 1.00 49.16 91 GLY A C 1
ATOM 664 O O . GLY A 1 91 ? 11.108 10.538 -18.344 1.00 49.16 91 GLY A O 1
ATOM 665 N N . HIS A 1 92 ? 10.030 9.178 -16.917 1.00 45.91 92 HIS A N 1
ATOM 666 C CA . HIS A 1 92 ? 11.165 8.300 -16.625 1.00 45.91 92 HIS A CA 1
ATOM 667 C C . HIS A 1 92 ? 10.871 6.808 -16.819 1.00 45.91 92 HIS A C 1
ATOM 669 O O . HIS A 1 92 ? 9.749 6.307 -16.752 1.00 45.91 92 HIS A O 1
ATOM 675 N N . ARG A 1 93 ? 11.945 6.047 -17.058 1.00 43.50 93 ARG A N 1
ATOM 676 C CA . ARG A 1 93 ? 11.878 4.588 -16.978 1.00 43.50 93 ARG A CA 1
ATOM 677 C C . ARG A 1 93 ? 11.674 4.201 -15.512 1.00 43.50 93 ARG A C 1
ATOM 679 O O . ARG A 1 93 ? 12.463 4.635 -14.677 1.00 43.50 93 ARG A O 1
ATOM 686 N N . HIS A 1 94 ? 10.709 3.314 -15.272 1.00 57.53 94 HIS A N 1
ATOM 687 C CA . HIS A 1 94 ? 10.188 2.942 -13.954 1.00 57.53 94 HIS A CA 1
ATOM 688 C C . HIS A 1 94 ? 9.393 4.062 -13.280 1.00 57.53 94 HIS A C 1
ATOM 690 O O . HIS A 1 94 ? 9.686 5.249 -13.435 1.00 57.53 94 HIS A O 1
ATOM 696 N N . ASP A 1 95 ? 8.398 3.627 -12.522 1.00 54.34 95 ASP A N 1
ATOM 697 C CA . ASP A 1 95 ? 7.620 4.448 -11.615 1.00 54.34 95 ASP A CA 1
ATOM 698 C C . ASP A 1 95 ? 7.363 3.662 -10.324 1.00 54.34 95 ASP A C 1
ATOM 700 O O . ASP A 1 95 ? 7.273 2.430 -10.344 1.00 54.34 95 ASP A O 1
ATOM 704 N N . TRP A 1 96 ? 7.318 4.369 -9.204 1.00 66.06 96 TRP A N 1
ATOM 705 C CA . TRP A 1 96 ? 7.471 3.819 -7.863 1.00 66.06 96 TRP A CA 1
ATOM 706 C C . TRP A 1 96 ? 6.577 4.584 -6.893 1.00 66.06 96 TRP A C 1
ATOM 708 O O . TRP A 1 96 ? 6.944 5.618 -6.339 1.00 66.06 96 TRP A O 1
ATOM 718 N N . GLU A 1 97 ? 5.397 4.025 -6.683 1.00 72.44 97 GLU A N 1
ATOM 719 C CA . GLU A 1 97 ? 4.284 4.681 -6.018 1.00 72.44 97 GLU A CA 1
ATOM 720 C C . GLU A 1 97 ? 3.784 3.854 -4.823 1.00 72.44 97 GLU A C 1
ATOM 722 O O . GLU A 1 97 ? 4.273 2.755 -4.541 1.00 72.44 97 GLU A O 1
ATOM 727 N N . GLY A 1 98 ? 2.824 4.379 -4.064 1.00 78.44 98 GLY A N 1
ATOM 728 C CA . GLY A 1 98 ? 2.330 3.714 -2.866 1.00 78.44 98 GLY A CA 1
ATOM 729 C C . GLY A 1 98 ? 1.352 4.522 -2.020 1.00 78.44 98 GLY A C 1
ATOM 730 O O . GLY A 1 98 ? 0.869 5.592 -2.388 1.00 78.44 98 GLY A O 1
ATOM 731 N N . VAL A 1 99 ? 1.043 3.960 -0.854 1.00 84.12 99 VAL A N 1
ATOM 732 C CA . VAL A 1 99 ? 0.197 4.552 0.177 1.00 84.12 99 VAL A CA 1
ATOM 733 C C . VAL A 1 99 ? 0.644 4.107 1.574 1.00 84.12 99 VAL A C 1
ATOM 735 O O . VAL A 1 99 ? 0.875 2.926 1.834 1.00 84.12 99 VAL A O 1
ATOM 738 N N . ILE A 1 100 ? 0.742 5.055 2.502 1.00 85.75 100 ILE A N 1
ATOM 739 C CA . ILE A 1 100 ? 0.884 4.807 3.941 1.00 85.75 100 ILE A CA 1
ATOM 740 C C . ILE A 1 100 ? -0.513 4.880 4.567 1.00 85.75 100 ILE A C 1
ATOM 742 O O . ILE A 1 100 ? -1.240 5.850 4.348 1.00 85.75 100 ILE A O 1
ATOM 746 N N . VAL A 1 101 ? -0.894 3.866 5.346 1.00 88.75 101 VAL A N 1
ATOM 747 C CA . VAL A 1 101 ? -2.229 3.756 5.965 1.00 88.75 101 VAL A CA 1
ATOM 748 C C . VAL A 1 101 ? -2.059 3.752 7.479 1.00 88.75 101 VAL A C 1
ATOM 750 O O . VAL A 1 101 ? -1.969 2.699 8.103 1.00 88.75 101 VAL A O 1
ATOM 753 N N . TRP A 1 102 ? -1.943 4.933 8.085 1.00 89.25 102 TRP A N 1
ATOM 754 C CA . TRP A 1 102 ? -1.664 5.066 9.514 1.00 89.25 102 TRP A CA 1
ATOM 755 C C . TRP A 1 102 ? -2.806 4.500 10.360 1.00 89.25 102 TRP A C 1
ATOM 757 O O . TRP A 1 102 ? -3.962 4.888 10.194 1.00 89.25 102 TRP A O 1
ATOM 767 N N . LEU A 1 103 ? -2.463 3.627 11.310 1.00 90.00 103 LEU A N 1
ATOM 768 C CA . LEU A 1 103 ? -3.401 2.960 12.213 1.00 90.00 103 LEU A CA 1
ATOM 769 C C . LEU A 1 103 ? -3.187 3.405 13.666 1.00 90.00 103 LEU A C 1
ATOM 771 O O . LEU A 1 103 ? -2.047 3.534 14.113 1.00 90.00 103 LEU A O 1
ATOM 775 N N . SER A 1 104 ? -4.271 3.565 14.429 1.00 89.50 104 SER A N 1
ATOM 776 C CA . SER A 1 104 ? -4.221 3.829 15.879 1.00 89.50 104 SER A CA 1
ATOM 777 C C . SER A 1 104 ? -3.763 2.609 16.696 1.00 89.50 104 SER A C 1
ATOM 779 O O . SER A 1 104 ? -3.201 2.746 17.782 1.00 89.50 104 SER A O 1
ATOM 781 N N . SER A 1 105 ? -3.992 1.410 16.156 1.00 88.69 105 SER A N 1
ATOM 782 C CA . SER A 1 105 ? -3.655 0.111 16.729 1.00 88.69 105 SER A CA 1
ATOM 783 C C . SER A 1 105 ? -3.135 -0.825 15.641 1.00 88.69 105 SER A C 1
ATOM 785 O O . SER A 1 105 ? -3.756 -0.984 14.590 1.00 88.69 105 SER A O 1
ATOM 787 N N . SER A 1 106 ? -2.032 -1.515 15.927 1.00 84.31 106 SER A N 1
ATOM 788 C CA . SER A 1 106 ? -1.425 -2.526 15.051 1.00 84.31 106 SER A CA 1
ATOM 789 C C . SER A 1 106 ? -2.151 -3.881 15.050 1.00 84.31 106 SER A C 1
ATOM 791 O O . SER A 1 106 ? -1.661 -4.830 14.443 1.00 84.31 106 SER A O 1
ATOM 793 N N . THR A 1 107 ? -3.291 -4.003 15.743 1.00 86.00 107 THR A N 1
ATOM 794 C CA . THR A 1 107 ? -4.041 -5.268 15.878 1.00 86.00 107 THR A CA 1
ATOM 795 C C . THR A 1 107 ? -5.549 -5.149 15.655 1.00 86.00 107 THR A C 1
ATOM 797 O O . THR A 1 107 ? -6.226 -6.174 15.588 1.00 86.00 107 THR A O 1
ATOM 800 N N . ALA A 1 108 ? -6.095 -3.934 15.546 1.00 90.19 108 ALA A N 1
ATOM 801 C CA . ALA A 1 108 ? -7.512 -3.727 15.253 1.00 90.19 108 ALA A CA 1
ATOM 802 C C . ALA A 1 108 ? -7.786 -3.820 13.743 1.00 90.19 108 ALA A C 1
ATOM 804 O O . ALA A 1 108 ? -6.932 -3.477 12.925 1.00 90.19 108 ALA A O 1
ATOM 805 N N . THR A 1 109 ? -8.995 -4.245 13.373 1.00 94.88 109 THR A N 1
ATOM 806 C CA . THR A 1 109 ? -9.418 -4.539 11.988 1.00 94.88 109 THR A CA 1
ATOM 807 C C . THR A 1 109 ? -10.705 -3.792 11.595 1.00 94.88 109 THR A C 1
ATOM 809 O O . THR A 1 109 ? -11.582 -4.326 10.922 1.00 94.88 109 THR A O 1
ATOM 812 N N . THR A 1 110 ? -10.851 -2.549 12.061 1.00 97.31 110 THR A N 1
ATOM 813 C CA . THR A 1 110 ? -12.034 -1.689 11.871 1.00 97.31 110 THR A CA 1
ATOM 814 C C . THR A 1 110 ? -11.681 -0.417 11.104 1.00 97.31 110 THR A C 1
ATOM 816 O O . THR A 1 110 ? -10.574 0.090 11.244 1.00 97.31 110 THR A O 1
ATOM 819 N N . ALA A 1 111 ? -12.632 0.151 10.356 1.00 96.12 111 ALA A N 1
ATOM 820 C CA . ALA A 1 111 ? -12.426 1.393 9.600 1.00 96.12 111 ALA A CA 1
ATOM 821 C C . ALA A 1 111 ? -11.923 2.542 10.497 1.00 96.12 111 ALA A C 1
ATOM 823 O O . ALA A 1 111 ? -10.902 3.153 10.199 1.00 96.12 111 ALA A O 1
ATOM 824 N N . ASP A 1 112 ? -12.558 2.725 11.659 1.00 96.44 112 ASP A N 1
ATOM 825 C CA . ASP A 1 112 ? -12.226 3.725 12.689 1.00 96.44 112 ASP A CA 1
ATOM 826 C C . ASP A 1 112 ? -10.802 3.598 13.275 1.00 96.44 112 ASP A C 1
ATOM 828 O O . ASP A 1 112 ? -10.375 4.441 14.062 1.00 96.44 112 ASP A O 1
ATOM 832 N N . ASN A 1 113 ? -10.060 2.534 12.942 1.00 94.50 113 ASN A N 1
ATOM 833 C CA . ASN A 1 113 ? -8.654 2.396 13.320 1.00 94.50 113 ASN A CA 1
ATOM 834 C C . ASN A 1 113 ? -7.724 3.237 12.429 1.00 94.50 113 ASN A C 1
ATOM 836 O O . ASN A 1 113 ? -6.606 3.537 12.845 1.00 94.50 113 ASN A O 1
ATOM 840 N N . ILE A 1 114 ? -8.152 3.584 11.212 1.00 93.81 114 ILE A N 1
ATOM 841 C CA . ILE A 1 114 ? -7.368 4.386 10.270 1.00 93.81 114 ILE A CA 1
ATOM 842 C C . ILE A 1 114 ? -7.401 5.844 10.737 1.00 93.81 114 ILE A C 1
ATOM 844 O O . ILE A 1 114 ? -8.466 6.431 10.908 1.00 93.81 114 ILE A O 1
ATOM 848 N N . VAL A 1 115 ? -6.226 6.437 10.950 1.00 94.69 115 VAL A N 1
ATOM 849 C CA . VAL A 1 115 ? -6.088 7.829 11.419 1.00 94.69 115 VAL A CA 1
ATOM 850 C C . VAL A 1 115 ? -5.562 8.774 10.343 1.00 94.69 115 VAL A C 1
ATOM 852 O O . VAL A 1 115 ? -5.800 9.975 10.428 1.00 94.69 115 VAL A O 1
ATOM 855 N N . ALA A 1 116 ? -4.881 8.252 9.320 1.00 92.75 116 ALA A N 1
ATOM 856 C CA . ALA A 1 116 ? -4.529 8.993 8.113 1.00 92.75 116 ALA A CA 1
ATOM 857 C C . ALA A 1 116 ? -4.225 8.045 6.946 1.00 92.75 116 ALA A C 1
ATOM 859 O O . ALA A 1 116 ? -3.725 6.938 7.145 1.00 92.75 116 ALA A O 1
ATOM 860 N N . VAL A 1 117 ? -4.459 8.519 5.725 1.00 93.25 117 VAL A N 1
ATOM 861 C CA . VAL A 1 117 ? -4.040 7.865 4.480 1.00 93.25 117 VAL A CA 1
ATOM 862 C C . VAL A 1 117 ? -3.158 8.847 3.717 1.00 93.25 117 VAL A C 1
ATOM 864 O O . VAL A 1 117 ? -3.569 9.981 3.477 1.00 93.25 117 VAL A O 1
ATOM 867 N N . CYS A 1 118 ? -1.949 8.426 3.352 1.00 90.56 118 CYS A N 1
ATOM 868 C CA . CYS A 1 118 ? -0.994 9.231 2.593 1.00 90.56 118 C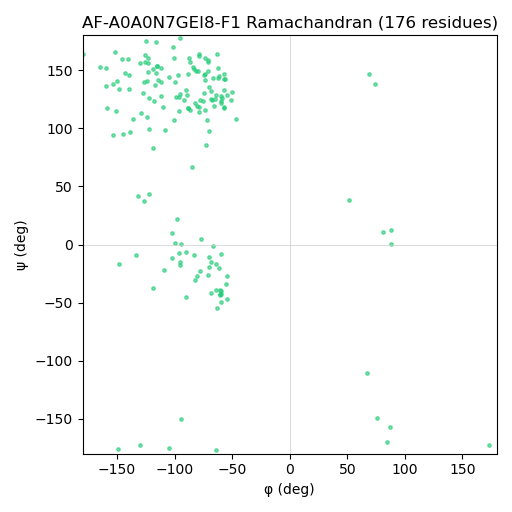YS A CA 1
ATOM 869 C C . CYS A 1 118 ? -0.614 8.495 1.305 1.00 90.56 118 CYS A C 1
ATOM 871 O O . CYS A 1 118 ? 0.222 7.594 1.371 1.00 90.56 118 CYS A O 1
ATOM 873 N N . PRO A 1 119 ? -1.204 8.826 0.147 1.00 88.25 119 PRO A N 1
ATOM 874 C CA . PRO A 1 119 ? -0.641 8.462 -1.150 1.00 88.25 119 PRO A CA 1
ATOM 875 C C . PRO A 1 119 ? 0.732 9.127 -1.335 1.00 88.25 119 PRO A C 1
ATOM 877 O O . PRO A 1 119 ? 0.978 10.192 -0.758 1.00 88.25 119 PRO A O 1
ATOM 880 N N . SER A 1 120 ? 1.627 8.528 -2.115 1.00 82.44 120 SER A N 1
ATOM 881 C CA . SER A 1 120 ? 2.840 9.220 -2.569 1.00 82.44 120 SER A CA 1
ATOM 882 C C . SER A 1 120 ? 2.548 10.142 -3.753 1.00 82.44 120 SER A C 1
ATOM 884 O O . SER A 1 120 ? 1.645 9.895 -4.549 1.00 82.44 120 SER A O 1
ATOM 886 N N . ALA A 1 121 ? 3.316 11.226 -3.848 1.00 81.00 121 ALA A N 1
ATOM 887 C CA . ALA A 1 121 ? 3.284 12.133 -4.988 1.00 81.00 121 ALA A CA 1
ATOM 888 C C . ALA A 1 121 ? 4.663 12.777 -5.170 1.00 81.00 121 ALA A C 1
ATOM 890 O O . ALA A 1 121 ? 5.132 13.512 -4.299 1.00 81.00 121 ALA A O 1
ATOM 891 N N . HIS A 1 122 ? 5.332 12.488 -6.289 1.00 79.94 122 HIS A N 1
ATOM 892 C CA . HIS A 1 122 ? 6.572 13.153 -6.729 1.00 79.94 122 HIS A CA 1
ATOM 893 C C . HIS A 1 122 ? 7.694 13.216 -5.661 1.00 79.94 122 HIS A C 1
ATOM 895 O O . HIS A 1 122 ? 8.410 14.212 -5.531 1.00 79.94 122 HIS A O 1
ATOM 901 N N . GLY A 1 123 ? 7.841 12.147 -4.867 1.00 75.19 123 GLY A N 1
ATOM 902 C CA . GLY A 1 123 ? 8.813 12.043 -3.766 1.00 75.19 123 GLY A CA 1
ATOM 903 C C . GLY A 1 123 ? 8.334 12.571 -2.402 1.00 75.19 123 GLY A C 1
ATOM 904 O O . GLY A 1 123 ? 9.088 12.508 -1.429 1.00 75.19 123 GLY A O 1
ATOM 905 N N . GLY A 1 124 ? 7.099 13.073 -2.317 1.00 81.81 124 GLY A N 1
ATOM 906 C CA . GLY A 1 124 ? 6.386 13.414 -1.085 1.00 81.81 124 GLY A CA 1
ATOM 907 C C . GLY A 1 124 ? 5.300 12.396 -0.706 1.00 81.81 124 GLY A C 1
ATOM 908 O O . GLY A 1 124 ? 5.136 11.364 -1.356 1.00 81.81 124 GLY A O 1
ATOM 909 N N . TRP A 1 125 ? 4.555 12.714 0.359 1.00 84.56 125 TRP A N 1
ATOM 910 C CA . TRP A 1 125 ? 3.438 11.923 0.889 1.00 84.56 125 TRP A CA 1
ATOM 911 C C . TRP A 1 125 ? 2.262 12.846 1.229 1.00 84.56 125 TRP A C 1
ATOM 913 O O . TRP A 1 125 ? 2.315 13.569 2.228 1.00 84.56 125 TRP A O 1
ATOM 923 N N . ASP A 1 126 ? 1.193 12.797 0.437 1.00 89.44 126 ASP A N 1
ATOM 924 C CA . ASP A 1 126 ? 0.035 13.694 0.551 1.00 89.44 126 ASP A CA 1
ATOM 925 C C . ASP A 1 126 ? -0.969 13.171 1.593 1.00 89.44 126 ASP A C 1
ATOM 927 O O . ASP A 1 126 ? -2.083 12.732 1.305 1.00 89.44 126 ASP A O 1
ATOM 931 N N . CYS A 1 127 ? -0.532 13.182 2.854 1.00 89.50 127 CYS A N 1
ATOM 932 C CA . CYS A 1 127 ? -1.310 12.720 3.999 1.00 89.50 127 CYS A CA 1
ATOM 933 C C . CYS A 1 127 ? -2.622 13.493 4.200 1.00 89.50 127 CYS A C 1
ATOM 935 O O . CYS A 1 127 ? -2.618 14.707 4.405 1.00 89.50 127 CYS A O 1
ATOM 937 N N . SER A 1 128 ? -3.733 12.758 4.300 1.00 96.00 128 SER A N 1
ATOM 938 C CA . SER A 1 128 ? -5.024 13.270 4.766 1.00 96.00 128 SER A CA 1
ATOM 939 C C . SER A 1 128 ? -5.554 12.469 5.956 1.00 96.00 128 SER A C 1
ATOM 941 O O . SER A 1 128 ? -5.445 11.243 5.996 1.00 96.00 128 SER A O 1
ATOM 943 N N . THR A 1 129 ? -6.154 13.169 6.918 1.00 95.56 129 THR A N 1
ATOM 944 C CA . THR A 1 129 ? -6.794 12.604 8.121 1.00 95.56 129 THR A CA 1
ATOM 945 C C . THR A 1 129 ? -8.306 12.406 7.975 1.00 95.56 129 THR A C 1
ATOM 947 O O . THR A 1 129 ? -8.907 11.693 8.771 1.00 95.56 129 THR A O 1
ATOM 950 N N . ASP A 1 130 ? -8.923 13.058 6.989 1.00 94.81 130 ASP A N 1
ATOM 951 C CA . ASP A 1 130 ? -10.375 13.273 6.890 1.00 94.81 130 ASP A CA 1
ATOM 952 C C . ASP A 1 130 ? -10.917 13.318 5.444 1.00 94.81 130 ASP A C 1
ATOM 954 O O . ASP A 1 130 ? -12.118 13.166 5.234 1.00 94.81 130 ASP A O 1
ATOM 958 N N . GLY A 1 131 ? -10.051 13.499 4.441 1.00 95.25 131 GLY A N 1
ATOM 959 C CA . GLY A 1 131 ? -10.405 13.570 3.018 1.00 95.25 131 GLY A CA 1
ATOM 960 C C . GLY A 1 131 ? -10.297 12.250 2.245 1.00 95.25 131 GLY A C 1
ATOM 961 O O . GLY A 1 131 ? -10.554 12.229 1.041 1.00 95.25 131 GLY A O 1
ATOM 962 N N . TYR A 1 132 ? -9.906 11.149 2.893 1.00 96.56 132 TYR A N 1
ATOM 963 C CA . TYR A 1 132 ? -9.828 9.830 2.258 1.00 96.56 132 TYR A CA 1
ATOM 964 C C . TYR A 1 132 ? -11.188 9.112 2.258 1.00 96.56 132 TYR A C 1
ATOM 966 O O . TYR A 1 132 ? -12.028 9.326 3.127 1.00 96.56 132 TYR A O 1
ATOM 974 N N . SER A 1 133 ? -11.411 8.231 1.279 1.00 98.12 133 SER A N 1
ATOM 975 C CA . SER A 1 133 ? -12.589 7.351 1.223 1.00 98.12 133 SER A CA 1
ATOM 976 C C . SER A 1 133 ? -12.187 5.891 1.428 1.00 98.12 133 SER A C 1
ATOM 978 O O . SER A 1 133 ? -11.075 5.495 1.078 1.00 98.12 133 SER A O 1
ATOM 980 N N . LEU A 1 134 ? -13.105 5.085 1.967 1.00 97.62 134 LEU A N 1
ATOM 981 C CA . LEU A 1 134 ? -12.918 3.654 2.218 1.00 97.62 134 LEU A CA 1
ATOM 982 C C . LEU A 1 134 ? -13.996 2.824 1.506 1.00 97.62 134 LEU A C 1
ATOM 984 O O . LEU A 1 134 ? -15.150 3.244 1.413 1.00 97.62 134 LEU A O 1
ATOM 988 N N . SER A 1 135 ? -13.645 1.606 1.094 1.00 97.31 135 SER A N 1
ATOM 989 C CA . SER A 1 135 ? -14.600 0.526 0.827 1.00 97.31 135 SER A CA 1
ATOM 990 C C . SER A 1 135 ? -14.465 -0.519 1.932 1.00 97.31 135 SER A C 1
ATOM 992 O O . SER A 1 135 ? -13.546 -1.337 1.921 1.00 97.31 135 SER A O 1
ATOM 994 N N . GLY A 1 136 ? -15.352 -0.455 2.928 1.00 97.12 136 GLY A N 1
ATOM 995 C CA . GLY A 1 136 ? -15.184 -1.201 4.176 1.00 97.12 136 GLY A CA 1
ATOM 996 C C . GLY A 1 136 ? -13.982 -0.665 4.955 1.00 97.12 136 GLY A C 1
ATOM 997 O O . GLY A 1 136 ? -14.026 0.454 5.457 1.00 97.12 136 GLY A O 1
ATOM 998 N N . THR A 1 137 ? -12.915 -1.456 5.035 1.00 96.06 137 THR A N 1
ATOM 999 C CA . THR A 1 137 ? -11.629 -1.094 5.657 1.00 96.06 137 THR A CA 1
ATOM 1000 C C . THR A 1 137 ? -10.537 -0.728 4.648 1.00 96.06 137 THR A C 1
ATOM 1002 O O . THR A 1 137 ? -9.512 -0.182 5.045 1.00 96.06 137 THR A O 1
ATOM 1005 N N . SER A 1 138 ? -10.743 -0.982 3.354 1.00 94.81 138 SER A N 1
ATOM 1006 C CA . SER A 1 138 ? -9.760 -0.721 2.297 1.00 94.81 138 SER A CA 1
ATOM 1007 C C . SER A 1 138 ? -9.783 0.743 1.840 1.00 94.81 138 SER A C 1
ATOM 1009 O O . SER A 1 138 ? -10.828 1.191 1.351 1.00 94.81 138 SER A O 1
ATOM 1011 N N . PRO A 1 139 ? -8.667 1.494 1.913 1.00 94.25 139 PRO A N 1
ATOM 1012 C CA . PRO A 1 139 ? -8.578 2.832 1.332 1.00 94.25 139 PRO A CA 1
ATOM 1013 C C . PRO A 1 139 ? -8.785 2.841 -0.184 1.00 94.25 139 PRO A C 1
ATOM 1015 O O . PRO A 1 139 ? -8.381 1.911 -0.883 1.00 94.25 139 PRO A O 1
ATOM 1018 N N . LEU A 1 140 ? -9.409 3.902 -0.693 1.00 94.75 140 LEU A N 1
ATOM 1019 C CA . LEU A 1 140 ? -9.654 4.102 -2.120 1.00 94.75 140 LEU A CA 1
ATOM 1020 C C . LEU A 1 140 ? -8.620 5.067 -2.707 1.00 94.75 140 LEU A C 1
ATOM 1022 O O . LEU A 1 140 ? -8.660 6.276 -2.462 1.00 94.75 140 LEU A O 1
ATOM 1026 N N . ILE A 1 141 ? -7.698 4.510 -3.490 1.00 92.06 141 ILE A N 1
ATOM 1027 C CA . ILE A 1 141 ? -6.562 5.215 -4.088 1.00 92.06 141 ILE A CA 1
ATOM 1028 C C . ILE A 1 141 ? -6.698 5.185 -5.614 1.00 92.06 141 ILE A C 1
ATOM 1030 O O . ILE A 1 141 ? -7.215 4.229 -6.199 1.00 92.06 141 ILE A O 1
ATOM 1034 N N . GLN A 1 142 ? -6.234 6.236 -6.275 1.00 87.69 142 GLN A N 1
ATOM 1035 C CA . GLN A 1 142 ? -6.103 6.297 -7.723 1.00 87.69 142 GLN A CA 1
ATOM 1036 C C . GLN A 1 142 ? -4.669 6.614 -8.143 1.00 87.69 142 GLN A C 1
ATOM 1038 O O . GLN A 1 142 ? -3.934 7.236 -7.386 1.00 87.69 142 GLN A O 1
ATOM 1043 N N . TYR A 1 143 ? -4.318 6.218 -9.361 1.00 82.69 143 TYR A N 1
ATOM 1044 C CA . TYR A 1 143 ? -3.066 6.546 -10.036 1.00 82.69 143 TYR A CA 1
ATOM 1045 C C . TYR A 1 143 ? -3.382 7.336 -11.306 1.00 82.69 143 TYR A C 1
ATOM 1047 O O . TYR A 1 143 ? -4.181 6.881 -12.136 1.00 82.69 143 TYR A O 1
ATOM 1055 N N . GLU A 1 144 ? -2.814 8.536 -11.422 1.00 84.38 144 GLU A N 1
ATOM 1056 C CA . GLU A 1 144 ? -3.127 9.494 -12.484 1.00 84.38 144 GLU A CA 1
ATOM 1057 C C . GLU A 1 144 ? -1.938 10.436 -12.746 1.00 84.38 144 GLU A C 1
ATOM 1059 O O . GLU A 1 144 ? -1.331 10.942 -11.806 1.00 84.38 144 GLU A O 1
ATOM 1064 N N . SER A 1 145 ? -1.643 10.722 -14.019 1.00 77.69 145 SER A N 1
ATOM 1065 C CA . SER A 1 145 ? -0.878 11.912 -14.429 1.00 77.69 145 SER A CA 1
ATOM 1066 C C . SER A 1 145 ? -1.834 12.998 -14.917 1.00 77.69 145 SER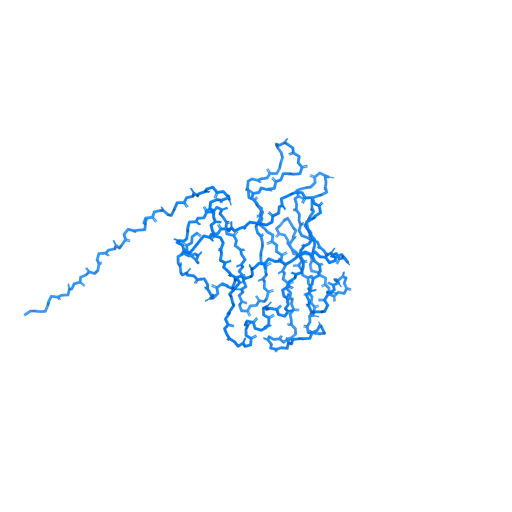 A C 1
ATOM 1068 O O . SER A 1 145 ? -2.777 12.711 -15.669 1.00 77.69 145 SER A O 1
ATOM 1070 N N . ILE A 1 146 ? -1.550 14.253 -14.564 1.00 78.75 146 ILE A N 1
ATOM 1071 C CA . ILE A 1 146 ? -2.230 15.430 -15.113 1.00 78.75 146 ILE A CA 1
ATOM 1072 C C . ILE A 1 146 ? -1.172 16.360 -15.708 1.00 78.75 146 ILE A C 1
ATOM 1074 O O . ILE A 1 146 ? -0.404 17.005 -14.996 1.00 78.75 146 ILE A O 1
ATOM 1078 N N . TRP A 1 147 ? -1.164 16.457 -17.039 1.00 71.69 147 TRP A N 1
ATOM 1079 C CA . TRP A 1 147 ? -0.225 17.289 -17.793 1.00 71.69 147 TRP A CA 1
ATOM 1080 C C . TRP A 1 147 ? -0.168 18.740 -17.259 1.00 71.69 147 TRP A C 1
ATOM 1082 O O . TRP A 1 147 ? -1.220 19.373 -17.127 1.00 71.69 147 TRP A O 1
ATOM 1092 N N . PRO A 1 148 ? 1.028 19.316 -17.008 1.00 74.94 148 PRO A N 1
ATOM 1093 C CA . PRO A 1 148 ? 2.353 18.879 -17.467 1.00 74.94 148 PRO A CA 1
ATOM 1094 C C . PRO A 1 148 ? 3.154 18.051 -16.447 1.00 74.94 148 PRO A C 1
ATOM 1096 O O . PRO A 1 148 ? 4.379 18.040 -16.524 1.00 74.94 148 PRO A O 1
ATOM 1099 N N . ILE A 1 149 ? 2.491 17.431 -15.471 1.00 73.69 149 ILE A N 1
ATOM 1100 C CA . ILE A 1 149 ? 3.134 16.678 -14.392 1.00 73.69 149 ILE A CA 1
ATOM 1101 C C . ILE A 1 149 ? 3.151 15.181 -14.747 1.00 73.69 149 ILE A C 1
ATOM 1103 O O . ILE A 1 149 ? 2.235 14.693 -15.414 1.00 73.69 149 ILE A O 1
ATOM 1107 N N . ASP A 1 150 ? 4.208 14.489 -14.319 1.00 67.06 150 ASP A N 1
ATOM 1108 C CA . ASP A 1 150 ? 4.353 13.027 -14.329 1.00 67.06 150 ASP A CA 1
ATOM 1109 C C . ASP A 1 150 ? 3.300 12.348 -13.401 1.00 67.06 150 ASP A C 1
ATOM 1111 O O . ASP A 1 150 ? 2.412 13.027 -12.870 1.00 67.06 150 ASP A O 1
ATOM 1115 N N . HIS A 1 151 ? 3.308 11.021 -13.233 1.00 73.88 151 HIS A N 1
ATOM 1116 C CA . HIS A 1 151 ? 2.262 10.342 -12.446 1.00 73.88 151 HIS A CA 1
ATOM 1117 C C . HIS A 1 151 ? 2.418 10.557 -10.925 1.00 73.88 151 HIS A C 1
ATOM 1119 O O . HIS A 1 151 ? 3.472 10.947 -10.419 1.00 73.88 151 HIS A O 1
ATOM 1125 N N . ALA A 1 152 ? 1.317 10.336 -10.199 1.00 81.12 152 ALA A N 1
ATOM 1126 C CA . ALA A 1 152 ? 1.268 10.258 -8.741 1.00 81.12 152 ALA A CA 1
ATOM 112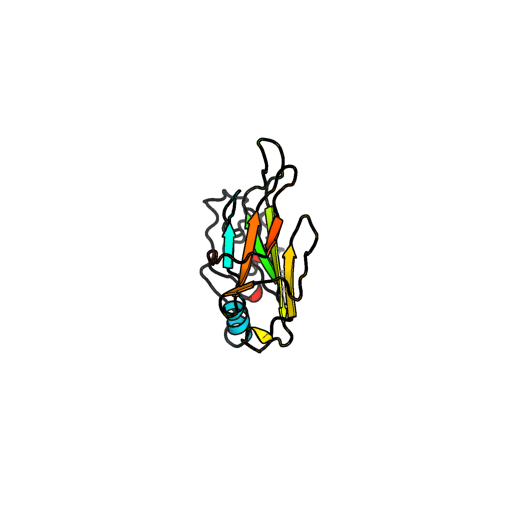7 C C . ALA A 1 152 ? 0.115 9.355 -8.276 1.00 81.12 152 ALA A C 1
ATOM 1129 O O . ALA A 1 152 ? -0.826 9.068 -9.032 1.00 81.12 152 ALA A O 1
ATOM 1130 N N . MET A 1 153 ? 0.144 8.964 -7.001 1.00 85.25 153 MET A N 1
ATOM 1131 C CA . MET A 1 153 ? -1.019 8.409 -6.315 1.00 85.25 153 MET A CA 1
ATOM 1132 C C . MET A 1 153 ? -1.863 9.522 -5.681 1.00 85.25 153 MET A C 1
ATOM 1134 O O . MET A 1 153 ? -1.364 10.533 -5.195 1.00 85.25 153 MET A O 1
ATOM 1138 N N . GLY A 1 154 ? -3.179 9.326 -5.645 1.00 87.62 154 GLY A N 1
ATOM 1139 C CA . GLY A 1 154 ? -4.126 10.284 -5.079 1.00 87.62 154 GLY A CA 1
ATOM 1140 C C . GLY A 1 154 ? -5.313 9.608 -4.405 1.00 87.62 154 GLY A C 1
ATOM 1141 O O . GLY A 1 154 ? -5.634 8.451 -4.672 1.00 87.62 154 GLY A O 1
ATOM 1142 N N . LEU A 1 155 ? -5.996 10.334 -3.524 1.00 93.81 155 LEU A N 1
ATOM 1143 C CA . LEU A 1 155 ? -7.231 9.860 -2.897 1.00 93.81 155 LEU A CA 1
ATOM 1144 C C . LEU A 1 155 ? -8.383 9.889 -3.912 1.00 93.81 155 LEU A C 1
ATOM 1146 O O . LEU A 1 155 ? -8.494 10.815 -4.714 1.00 93.81 155 LEU A O 1
ATOM 1150 N N . THR A 1 156 ? -9.267 8.890 -3.878 1.00 94.56 156 THR A N 1
ATOM 1151 C CA . THR A 1 156 ? -10.436 8.834 -4.769 1.00 94.56 156 THR A CA 1
ATOM 1152 C C . THR A 1 156 ? -11.671 8.314 -4.042 1.00 94.56 156 THR A C 1
ATOM 1154 O O . THR A 1 156 ? -11.569 7.638 -3.028 1.00 94.56 156 THR A O 1
ATOM 1157 N N . SER A 1 157 ? -12.860 8.591 -4.575 1.00 96.94 157 SER A N 1
ATOM 1158 C CA . SER A 1 157 ? -14.133 8.016 -4.103 1.00 96.94 157 SER A CA 1
ATOM 1159 C C . SER A 1 157 ? -14.616 6.836 -4.960 1.00 96.94 157 SER A C 1
ATOM 1161 O O . SER A 1 157 ? -15.685 6.277 -4.724 1.00 96.94 157 SER A O 1
ATOM 1163 N N . THR A 1 158 ? -13.848 6.461 -5.987 1.00 96.19 158 THR A N 1
ATOM 1164 C CA . THR A 1 158 ? -14.171 5.367 -6.913 1.00 96.19 158 THR A CA 1
ATOM 1165 C C . THR A 1 158 ? -13.481 4.073 -6.478 1.00 96.19 158 THR A C 1
ATOM 1167 O O . THR A 1 158 ? -12.262 4.055 -6.337 1.00 96.19 158 THR A O 1
ATOM 1170 N N . VAL A 1 159 ? -14.221 2.971 -6.331 1.00 95.44 159 VAL A N 1
ATOM 1171 C CA . VAL A 1 159 ? -13.612 1.655 -6.065 1.00 95.44 159 VAL A CA 1
ATOM 1172 C C . VAL A 1 159 ? -12.831 1.180 -7.297 1.00 95.44 159 VAL A C 1
ATOM 1174 O O . VAL A 1 159 ? -13.373 1.146 -8.401 1.00 95.44 159 VAL A O 1
ATOM 1177 N N . GLY A 1 160 ? -11.550 0.860 -7.101 1.00 88.19 160 GLY A N 1
ATOM 1178 C CA . GLY A 1 160 ? -10.649 0.315 -8.120 1.00 88.19 160 GLY A CA 1
ATOM 1179 C C . GLY A 1 160 ? -10.578 -1.216 -8.108 1.00 88.19 160 GLY A C 1
ATOM 1180 O O . GLY A 1 160 ? -11.536 -1.891 -7.739 1.00 88.19 160 GLY A O 1
ATOM 1181 N N . GLY A 1 161 ? -9.427 -1.767 -8.498 1.00 83.88 161 GLY A N 1
ATOM 1182 C CA . GLY A 1 161 ? -9.100 -3.189 -8.329 1.00 83.88 161 GLY A CA 1
ATOM 1183 C C . GLY A 1 161 ? -8.163 -3.434 -7.142 1.00 83.88 161 GLY A C 1
ATOM 1184 O O . GLY A 1 161 ? -7.592 -2.493 -6.598 1.00 83.88 161 GLY A O 1
ATOM 1185 N N . GLN A 1 162 ? -7.977 -4.700 -6.774 1.00 80.75 162 GLN A N 1
ATOM 1186 C CA . GLN A 1 162 ? -6.916 -5.162 -5.871 1.00 80.75 162 GLN A CA 1
ATOM 1187 C C . GLN A 1 162 ? -5.952 -6.080 -6.638 1.00 80.75 162 GLN A C 1
ATOM 1189 O O . GLN A 1 162 ? -6.323 -6.694 -7.641 1.00 80.75 162 GLN A O 1
ATOM 1194 N N . GLN A 1 163 ? -4.708 -6.149 -6.174 1.00 76.50 163 GLN A N 1
ATOM 1195 C CA . GLN A 1 163 ? -3.625 -6.964 -6.730 1.00 76.50 163 GLN A CA 1
ATOM 1196 C C . GLN A 1 163 ? -3.212 -8.035 -5.703 1.00 76.50 163 GLN A C 1
ATOM 1198 O O . GLN A 1 163 ? -3.358 -7.786 -4.508 1.00 76.50 163 GLN A O 1
ATOM 1203 N N . PRO A 1 164 ? -2.661 -9.195 -6.108 1.00 80.44 164 PRO A N 1
ATOM 1204 C CA . PRO A 1 164 ? -2.115 -10.166 -5.158 1.00 80.44 164 PRO A CA 1
ATOM 1205 C C . PRO A 1 164 ? -1.031 -9.525 -4.282 1.00 80.44 164 PRO A C 1
ATOM 1207 O O . PRO A 1 164 ? -0.011 -9.052 -4.786 1.00 80.44 164 PRO A O 1
ATOM 1210 N N . MET A 1 165 ? -1.264 -9.483 -2.972 1.00 80.19 165 MET A N 1
ATOM 1211 C CA . MET A 1 165 ? -0.367 -8.839 -2.017 1.00 80.19 165 MET A CA 1
ATOM 1212 C C . MET A 1 165 ? 0.688 -9.819 -1.501 1.00 80.19 165 MET A C 1
ATOM 1214 O O . MET A 1 165 ? 0.367 -10.889 -0.989 1.00 80.19 165 MET A O 1
ATOM 1218 N N . ILE A 1 166 ? 1.952 -9.412 -1.573 1.00 82.06 166 ILE A N 1
ATOM 1219 C CA . ILE A 1 166 ? 3.081 -10.101 -0.949 1.00 82.06 166 ILE A CA 1
ATOM 1220 C C . ILE A 1 166 ? 3.627 -9.217 0.180 1.00 82.06 166 ILE A C 1
ATOM 1222 O O . ILE A 1 166 ? 3.882 -8.031 -0.021 1.00 82.06 166 ILE A O 1
ATOM 1226 N N . ALA A 1 167 ? 3.770 -9.767 1.384 1.00 78.94 167 ALA A N 1
ATOM 1227 C CA . ALA A 1 167 ? 4.402 -9.061 2.500 1.00 78.94 167 ALA A CA 1
ATOM 1228 C C . ALA A 1 167 ? 5.934 -9.130 2.411 1.00 78.94 167 ALA A C 1
ATOM 1230 O O . ALA A 1 167 ? 6.478 -10.143 1.961 1.00 78.94 167 ALA A O 1
ATOM 1231 N N . TRP A 1 168 ? 6.648 -8.108 2.902 1.00 78.50 168 TRP A N 1
ATOM 1232 C CA . TRP A 1 168 ? 8.117 -8.106 2.865 1.00 78.50 168 TRP A CA 1
ATOM 1233 C C . TRP A 1 168 ? 8.704 -9.289 3.639 1.00 78.50 168 TRP A C 1
ATOM 1235 O O . TRP A 1 168 ? 9.608 -9.969 3.155 1.00 78.50 168 TRP A O 1
ATOM 1245 N N . GLU A 1 169 ? 8.149 -9.585 4.816 1.00 79.56 169 GLU A N 1
ATOM 1246 C CA . GLU A 1 169 ? 8.560 -10.695 5.679 1.00 79.56 169 GLU A CA 1
ATOM 1247 C C . GLU A 1 169 ? 8.241 -12.076 5.080 1.00 79.56 169 GLU A C 1
ATOM 1249 O O . GLU A 1 169 ? 8.772 -13.084 5.546 1.00 79.56 169 GLU A O 1
ATOM 1254 N N . SER A 1 170 ? 7.392 -12.133 4.047 1.00 83.38 170 SER A N 1
ATOM 1255 C CA . SER A 1 170 ? 7.035 -13.354 3.314 1.00 83.38 170 SER A CA 1
ATOM 1256 C C . SER A 1 170 ? 7.857 -13.572 2.037 1.00 83.38 170 SER A C 1
ATOM 1258 O O . SER A 1 170 ? 7.755 -14.636 1.426 1.00 83.38 170 SER A O 1
ATOM 1260 N N . LEU A 1 171 ? 8.688 -12.608 1.631 1.00 80.06 171 LEU A N 1
ATOM 1261 C CA . LEU A 1 171 ? 9.551 -12.744 0.458 1.00 80.06 171 LEU A CA 1
ATOM 1262 C C . LEU A 1 171 ? 10.744 -13.678 0.711 1.00 80.06 171 LEU A C 1
ATOM 1264 O O . LEU A 1 171 ? 11.336 -13.660 1.794 1.00 80.06 171 LEU A O 1
ATOM 1268 N N . PRO A 1 172 ? 11.205 -14.418 -0.314 1.00 82.81 172 PRO A N 1
ATOM 1269 C CA . PRO A 1 172 ? 12.525 -15.031 -0.288 1.00 82.81 172 PRO A CA 1
ATOM 1270 C C . PRO A 1 172 ? 13.608 -13.967 -0.081 1.00 82.81 172 PRO A C 1
ATOM 1272 O O . PRO A 1 172 ? 13.569 -12.904 -0.702 1.00 82.81 172 PRO A O 1
ATOM 1275 N N . THR A 1 173 ? 14.656 -14.286 0.684 1.00 83.62 173 THR A N 1
ATOM 1276 C CA . THR A 1 173 ? 15.821 -13.395 0.861 1.00 83.62 173 THR A CA 1
ATOM 1277 C C . THR A 1 173 ? 16.447 -12.980 -0.475 1.00 83.62 173 THR A C 1
ATOM 1279 O O . THR A 1 173 ? 17.013 -11.898 -0.581 1.00 83.62 173 THR A O 1
ATOM 1282 N N . ALA A 1 174 ? 16.305 -13.802 -1.522 1.00 80.12 174 ALA A N 1
ATOM 1283 C CA . ALA A 1 174 ? 16.717 -13.467 -2.881 1.00 80.12 174 ALA A CA 1
ATOM 1284 C C . ALA A 1 174 ? 16.002 -12.226 -3.451 1.00 80.12 174 ALA A C 1
ATOM 1286 O O . ALA A 1 174 ? 16.654 -11.412 -4.094 1.00 80.12 174 ALA A O 1
ATOM 1287 N N . ALA A 1 175 ? 14.706 -12.056 -3.175 1.00 77.56 175 ALA A N 1
ATOM 1288 C CA . ALA A 1 175 ? 13.911 -10.900 -3.591 1.00 77.56 175 ALA A CA 1
ATOM 1289 C C . ALA A 1 175 ? 14.090 -9.689 -2.656 1.00 77.56 175 ALA A C 1
ATOM 1291 O O . ALA A 1 175 ? 14.056 -8.553 -3.113 1.00 77.56 175 ALA A O 1
ATOM 1292 N N . GLN A 1 176 ? 14.354 -9.922 -1.364 1.00 75.62 176 GLN A N 1
ATOM 1293 C CA . GLN A 1 176 ? 14.690 -8.868 -0.387 1.00 75.62 176 GLN A CA 1
ATOM 1294 C C . GLN A 1 176 ? 16.084 -8.235 -0.607 1.00 75.62 176 GLN A C 1
ATOM 1296 O O . GLN A 1 176 ? 16.431 -7.264 0.061 1.00 75.62 176 GLN A O 1
ATOM 1301 N N . THR A 1 177 ? 16.917 -8.814 -1.481 1.00 76.81 177 THR A N 1
ATOM 1302 C CA . THR A 1 177 ? 18.324 -8.424 -1.718 1.00 76.81 177 THR A CA 1
ATOM 1303 C C . THR A 1 177 ? 18.634 -8.285 -3.216 1.00 76.81 177 THR A C 1
ATOM 1305 O O . THR A 1 177 ? 19.657 -8.780 -3.705 1.00 76.81 177 THR A O 1
ATOM 1308 N N . ALA A 1 178 ? 17.707 -7.679 -3.958 1.00 66.56 178 ALA A N 1
ATOM 1309 C CA . ALA A 1 178 ? 17.754 -7.505 -5.410 1.00 66.56 178 ALA A CA 1
ATOM 1310 C C . ALA A 1 178 ? 17.628 -6.031 -5.832 1.00 66.56 178 ALA A C 1
ATOM 1312 O O . ALA A 1 178 ? 17.183 -5.221 -4.990 1.00 66.56 178 ALA A O 1
#

Nearest PDB structures (foldseek):
  5no9-assembly2_B  TM=8.836E-01  e=6.145E-16  Pythium aphanidermatum
  5nnw-assembly1_A  TM=8.816E-01  e=6.877E-16  Pythium aphanidermatum
  5no9-assembly3_C  TM=8.651E-01  e=6.501E-16  Pythium aphanidermatum
  5nnw-assembly4_D  TM=8.582E-01  e=2.119E-15  Pythium aphanidermatum
  6qbe-assembly1_A  TM=8.653E-01  e=8.252E-13  Hyaloperonospora arabidopsidis

Radius of gyration: 18.68 Å; Cα contacts (8 Å, |Δi|>4): 389; chains: 1; bounding box: 61×50×42 Å

Mean predicted aligned error: 11.21 Å

pLDDT: mean 72.16, std 20.04, range [28.91, 98.12]

Organism: NCBI:txid1641147

Sequence (178 aa):
STVVAIPTPSQLESRAVIDSDAVVGFPETVPSGTVGTVYETYQPYLKIVNGCVPFPAVDASGNTKYVLIALSSTPFISSLMPKDEPSTGLGHRHDWEGVIVWLSSSTATTADNIVAVCPSAHGGWDCSTDGYSLSGTSPLIQYESIWPIDHAMGLTSTVGGQQPMIAWESLPTAAQTA

Solvent-accessible surface area (backbone atoms only — not comparable to full-atom values): 10187 Å² total; per-residue (Å²): 138,84,85,80,83,77,79,75,82,76,78,83,73,79,68,54,79,56,56,70,91,68,34,54,55,69,69,64,40,58,52,85,60,62,64,22,55,39,52,66,45,51,47,50,24,48,25,71,75,49,87,58,65,78,52,47,12,41,19,80,79,13,35,28,66,54,66,49,50,46,41,57,102,61,58,34,44,37,43,21,24,78,44,31,58,68,45,99,95,43,68,42,87,47,37,83,40,34,36,34,53,41,56,79,48,92,78,63,85,51,52,90,36,56,56,32,44,20,25,23,38,91,91,47,64,64,65,32,71,79,80,63,36,64,63,78,47,14,40,19,30,29,32,43,53,60,87,97,40,54,60,31,33,38,73,30,90,54,85,40,49,78,73,70,50,41,29,47,92,60,49,48,70,42,42,77,69,97